Protein AF-S3BY03-F1 (afdb_monomer_lite)

Radius of gyration: 18.66 Å; chains: 1; bounding box: 53×41×61 Å

Sequence (210 aa):
MTLLVGLTLEPAASDCTRAELKSVAYSYLSSAVAGKMPANIATANFTCSEADEAIGIIKGILAHPINFDFNRTFIDTIECAAFVKLNAAGNKVPYATLARVYLPPSNTSKISSTQSVVPKSGNWAFSAADRLTADKPKKWDAIPDGKHDTREVMTAAADVSWVTVPRHRPLASRARSSQAAPLRFAGSVGQYMQYATSSPDFQDIESAYN

Organism: Ophiostoma piceae (strain UAMH 11346) (NCBI:txid1262450)

Structure (mmCIF, N/CA/C/O backbone):
data_AF-S3BY03-F1
#
_entry.id   AF-S3BY03-F1
#
loop_
_atom_site.group_PDB
_atom_site.id
_atom_site.type_symbol
_atom_site.label_atom_id
_atom_site.label_alt_id
_atom_site.label_comp_id
_atom_site.label_asym_id
_atom_site.label_entity_id
_atom_site.label_seq_id
_atom_site.pdbx_PDB_ins_code
_atom_site.Cartn_x
_atom_site.Cartn_y
_atom_site.Cartn_z
_atom_site.occupancy
_atom_site.B_iso_or_equiv
_atom_site.auth_seq_id
_atom_site.auth_comp_id
_atom_site.auth_asym_id
_atom_site.auth_atom_id
_atom_site.pdbx_PDB_model_num
ATOM 1 N N . MET A 1 1 ? -9.799 21.763 46.731 1.00 40.88 1 MET A N 1
ATOM 2 C CA . MET A 1 1 ? -10.685 20.957 45.867 1.00 40.88 1 MET A CA 1
ATOM 3 C C . MET A 1 1 ? -10.150 21.097 44.450 1.00 40.88 1 MET A C 1
ATOM 5 O O . MET A 1 1 ? -10.398 22.111 43.814 1.00 40.88 1 MET A O 1
ATOM 9 N N . THR A 1 2 ? -9.274 20.186 44.028 1.00 40.28 2 THR A N 1
ATOM 10 C CA . THR A 1 2 ? -8.576 20.277 42.734 1.00 40.28 2 THR A CA 1
ATOM 11 C C . THR A 1 2 ? -9.395 19.515 41.704 1.00 40.28 2 THR A C 1
ATOM 13 O O . THR A 1 2 ? -9.553 18.303 41.821 1.00 40.28 2 THR A O 1
ATOM 16 N N . LEU A 1 3 ? -9.969 20.235 40.743 1.00 39.75 3 LEU A N 1
ATOM 17 C CA . LEU A 1 3 ? -10.751 19.662 39.654 1.00 39.75 3 LEU A CA 1
ATOM 18 C C . LEU A 1 3 ? -9.776 19.113 38.597 1.00 39.75 3 LEU A C 1
ATOM 20 O O . LEU A 1 3 ? -9.108 19.886 37.914 1.00 39.75 3 LEU A O 1
ATOM 24 N N . LEU A 1 4 ? -9.659 17.790 38.486 1.00 43.00 4 LEU A N 1
ATOM 25 C CA . LEU A 1 4 ? -9.011 17.143 37.343 1.00 43.00 4 LEU A CA 1
ATOM 26 C C . LEU A 1 4 ? -10.008 17.143 36.182 1.00 43.00 4 LEU A C 1
ATOM 28 O O . LEU A 1 4 ? -10.962 16.369 36.176 1.00 43.00 4 LEU A O 1
ATOM 32 N N . VAL A 1 5 ? -9.802 18.034 35.215 1.00 50.09 5 VAL A N 1
ATOM 33 C CA . VAL A 1 5 ? -10.501 17.985 33.927 1.00 50.09 5 VAL A CA 1
ATOM 34 C C . VAL A 1 5 ? -9.838 16.878 33.108 1.00 50.09 5 VAL A C 1
ATOM 36 O O . VAL A 1 5 ? -8.722 17.044 32.620 1.00 50.09 5 VAL A O 1
ATOM 39 N N . GLY A 1 6 ? -10.491 15.719 33.021 1.00 49.09 6 GLY A N 1
ATOM 40 C CA . GLY A 1 6 ? -10.082 14.645 32.122 1.00 49.09 6 GLY A CA 1
ATOM 41 C C . GLY A 1 6 ? -10.368 15.059 30.684 1.00 49.09 6 GLY A C 1
ATOM 42 O O . GLY A 1 6 ? -11.527 15.182 30.303 1.00 49.09 6 GLY A O 1
ATOM 43 N N . LEU A 1 7 ? -9.320 15.304 29.899 1.00 52.91 7 LEU A N 1
ATOM 44 C CA . LEU A 1 7 ? -9.443 15.517 28.462 1.00 52.91 7 LEU A CA 1
ATOM 45 C C . LEU A 1 7 ? -9.703 14.151 27.813 1.00 52.91 7 LEU A C 1
ATOM 47 O O . LEU A 1 7 ? -8.774 13.378 27.583 1.00 52.91 7 LEU A O 1
ATOM 51 N N . THR A 1 8 ? -10.967 13.815 27.575 1.00 41.69 8 THR A N 1
ATOM 52 C CA . THR A 1 8 ? -11.322 12.672 26.733 1.00 41.69 8 THR A CA 1
ATOM 53 C C . THR A 1 8 ? -10.986 13.047 25.293 1.00 41.69 8 THR A C 1
ATOM 55 O O . THR A 1 8 ? -11.678 13.862 24.690 1.00 41.69 8 THR A O 1
ATOM 58 N N . LEU A 1 9 ? -9.895 12.504 24.742 1.00 46.03 9 LEU A N 1
ATOM 59 C CA . LEU A 1 9 ? -9.711 12.493 23.292 1.00 46.03 9 LEU A CA 1
ATOM 60 C C . LEU A 1 9 ? -10.755 11.527 22.732 1.00 46.03 9 LEU A C 1
ATOM 62 O O . LEU A 1 9 ? -10.539 10.318 22.718 1.00 46.03 9 LEU A O 1
ATOM 66 N N . GLU A 1 10 ? -11.907 12.048 22.323 1.00 38.97 10 GLU A N 1
ATOM 67 C CA . GLU A 1 10 ? -12.812 11.295 21.464 1.00 38.97 10 GLU A CA 1
ATOM 68 C C . GLU A 1 10 ? -12.084 11.082 20.131 1.00 38.97 10 GLU A C 1
ATOM 70 O O . GLU A 1 10 ? -11.696 12.067 19.491 1.00 38.97 10 GLU A O 1
ATOM 75 N N . PRO A 1 11 ? -11.821 9.828 19.716 1.00 45.12 11 PRO A N 1
ATOM 76 C CA . PRO A 1 11 ? -11.291 9.587 18.388 1.00 45.12 11 PRO A CA 1
ATOM 77 C C . PRO A 1 11 ? -12.295 10.179 17.403 1.00 45.12 11 PRO A C 1
ATOM 79 O O . PRO A 1 11 ? -13.469 9.807 17.409 1.00 45.12 11 PRO A O 1
ATOM 82 N N . ALA A 1 12 ? -11.848 11.141 16.593 1.00 48.16 12 ALA A N 1
ATOM 83 C CA . ALA A 1 12 ? -12.647 11.620 15.480 1.00 48.16 12 ALA A CA 1
ATOM 84 C C . ALA A 1 12 ? -13.045 10.382 14.675 1.00 48.16 12 ALA A C 1
ATOM 86 O O . ALA A 1 12 ? -12.169 9.640 14.226 1.00 48.16 12 ALA A O 1
ATOM 87 N N . ALA A 1 13 ? -14.348 10.116 14.570 1.00 47.84 13 ALA A N 1
ATOM 88 C CA . ALA A 1 13 ? -14.840 9.056 13.715 1.00 47.84 13 ALA A CA 1
ATOM 89 C C . ALA A 1 13 ? -14.338 9.373 12.305 1.00 47.84 13 ALA A C 1
ATOM 91 O O . ALA A 1 13 ? -14.768 10.332 11.672 1.00 47.84 13 ALA A O 1
ATOM 92 N N . SER A 1 14 ? -13.338 8.626 11.860 1.00 55.19 14 SER A N 1
ATOM 93 C CA . SER A 1 14 ? -12.872 8.669 10.490 1.00 55.19 14 SER A CA 1
ATOM 94 C C . SER A 1 14 ? -14.043 8.230 9.612 1.00 55.19 14 SER A C 1
ATOM 96 O O . SER A 1 14 ? -14.450 7.070 9.684 1.00 55.19 14 SER A O 1
ATOM 98 N N . ASP A 1 15 ? -14.569 9.120 8.771 1.00 68.62 15 ASP A N 1
ATOM 99 C CA . ASP A 1 15 ? -15.643 8.805 7.811 1.00 68.62 15 ASP A CA 1
ATOM 100 C C . ASP A 1 15 ? -15.247 7.710 6.793 1.00 68.62 15 ASP A C 1
ATOM 102 O O . ASP A 1 15 ? -16.063 7.255 5.997 1.00 68.62 15 ASP A O 1
ATOM 106 N N . CYS A 1 16 ? -13.990 7.259 6.816 1.00 81.31 16 CYS A N 1
ATOM 107 C CA . CYS A 1 16 ? -13.448 6.220 5.955 1.00 81.31 16 CYS A CA 1
ATOM 108 C C . CYS A 1 16 ? -14.000 4.840 6.319 1.00 81.31 16 CYS A C 1
ATOM 110 O O . CYS A 1 16 ? -13.543 4.163 7.244 1.00 81.31 16 CYS A O 1
ATOM 112 N N . THR A 1 17 ? -14.959 4.377 5.528 1.00 87.88 17 THR A N 1
ATOM 113 C CA . THR A 1 17 ? -15.489 3.024 5.625 1.00 87.88 17 THR A CA 1
ATOM 114 C C . THR A 1 17 ? -14.478 2.003 5.100 1.00 87.88 17 THR A C 1
ATOM 116 O O . THR A 1 17 ? -13.669 2.258 4.202 1.00 87.88 17 THR A O 1
ATOM 119 N N . ARG A 1 18 ? -14.573 0.763 5.596 1.00 86.50 18 ARG A N 1
ATOM 120 C CA . ARG A 1 18 ? -13.757 -0.351 5.083 1.00 86.50 18 ARG A CA 1
ATOM 121 C C . ARG A 1 18 ? -13.934 -0.555 3.577 1.00 86.50 18 ARG A C 1
ATOM 123 O O . ARG A 1 18 ? -12.981 -0.927 2.903 1.00 86.50 18 ARG A O 1
ATOM 130 N N . ALA A 1 19 ? -15.141 -0.348 3.053 1.00 87.31 19 ALA A N 1
ATOM 131 C CA . ALA A 1 19 ? -15.434 -0.524 1.633 1.00 87.31 19 ALA A CA 1
ATOM 132 C C . ALA A 1 19 ? -14.671 0.489 0.761 1.00 87.31 19 ALA A C 1
ATOM 134 O O . ALA A 1 19 ? -14.122 0.119 -0.277 1.00 87.31 19 ALA A O 1
ATOM 135 N N . GLU A 1 20 ? -14.569 1.739 1.207 1.00 89.31 20 GLU A N 1
ATOM 136 C CA . GLU A 1 20 ? -13.814 2.780 0.503 1.00 89.31 20 GLU A CA 1
ATOM 137 C C . GLU A 1 20 ? -12.313 2.494 0.528 1.00 89.31 20 GLU A C 1
ATOM 139 O O . GLU A 1 20 ? -11.654 2.541 -0.512 1.00 89.31 20 GLU A O 1
ATOM 144 N N . LEU A 1 21 ? -11.784 2.087 1.685 1.00 89.69 21 LEU A N 1
ATOM 145 C CA . LEU A 1 21 ? -10.373 1.726 1.825 1.00 89.69 21 LEU A CA 1
ATOM 146 C C . LEU A 1 21 ? -10.000 0.512 0.955 1.00 89.69 21 LEU A C 1
ATOM 148 O O . LEU A 1 21 ? -8.945 0.498 0.318 1.00 89.69 21 LEU A O 1
ATOM 152 N N . LYS A 1 22 ? -10.899 -0.475 0.836 1.00 89.00 22 LYS A N 1
ATOM 153 C CA . LYS A 1 22 ? -10.756 -1.590 -0.118 1.00 89.00 22 LYS A CA 1
ATOM 154 C C . LYS A 1 22 ? -10.715 -1.103 -1.563 1.00 89.00 22 LYS A C 1
ATOM 156 O O . LYS A 1 22 ? -9.861 -1.536 -2.335 1.00 89.00 22 LYS A O 1
ATOM 161 N N . SER A 1 23 ? -11.627 -0.204 -1.925 1.00 89.19 23 SER A N 1
ATOM 162 C CA . SER A 1 23 ? -11.733 0.335 -3.281 1.00 89.19 23 SER A CA 1
ATOM 163 C C . SER A 1 23 ? -10.458 1.071 -3.704 1.00 89.19 23 SER A C 1
ATOM 165 O O . SER A 1 23 ? -9.926 0.825 -4.791 1.00 89.19 23 SER A O 1
ATOM 167 N N . VAL A 1 24 ? -9.884 1.912 -2.834 1.00 90.88 24 VAL A N 1
ATOM 168 C CA . VAL A 1 24 ? -8.629 2.604 -3.173 1.00 90.88 24 VAL A CA 1
ATOM 169 C C . VAL A 1 24 ? -7.429 1.662 -3.231 1.00 90.88 24 VAL A C 1
ATOM 171 O O . VAL A 1 24 ? -6.550 1.868 -4.068 1.00 90.88 24 VAL A O 1
ATOM 174 N N . ALA A 1 25 ? -7.391 0.619 -2.395 1.00 91.56 25 ALA A N 1
ATOM 175 C CA . ALA A 1 25 ? -6.323 -0.373 -2.422 1.00 91.56 25 ALA A CA 1
ATOM 176 C C . ALA A 1 25 ? -6.350 -1.147 -3.743 1.00 91.56 25 ALA A C 1
ATOM 178 O O . ALA A 1 25 ? -5.317 -1.319 -4.390 1.00 91.56 25 ALA A O 1
ATOM 179 N N . TYR A 1 26 ? -7.549 -1.523 -4.198 1.00 91.38 26 TYR A N 1
ATOM 180 C CA . TYR A 1 26 ? -7.749 -2.130 -5.509 1.00 91.38 26 TYR A CA 1
ATOM 181 C C . TYR A 1 26 ? -7.327 -1.193 -6.647 1.00 91.38 26 TYR A C 1
ATOM 183 O O . TYR A 1 26 ? -6.673 -1.630 -7.596 1.00 91.38 26 TYR A O 1
ATOM 191 N N . SER A 1 27 ? -7.640 0.103 -6.548 1.00 92.19 27 SER A N 1
ATOM 192 C CA . SER A 1 27 ? -7.181 1.099 -7.522 1.00 92.19 27 SER A CA 1
ATOM 193 C C . SER A 1 27 ? -5.650 1.186 -7.566 1.00 92.19 27 SER A C 1
ATOM 195 O O . SER A 1 27 ? -5.067 1.156 -8.651 1.00 92.19 27 SER A O 1
ATOM 197 N N . TYR A 1 28 ? -4.980 1.208 -6.409 1.00 92.75 28 TYR A N 1
ATOM 198 C CA . TYR A 1 28 ? -3.516 1.191 -6.314 1.00 92.75 28 TYR A CA 1
ATOM 199 C C . TYR A 1 28 ? -2.910 -0.072 -6.946 1.00 92.75 28 TYR A C 1
ATOM 201 O O . TYR A 1 28 ? -2.007 0.028 -7.775 1.00 92.75 28 TYR A O 1
ATOM 209 N N . LEU A 1 29 ? -3.441 -1.254 -6.623 1.00 93.75 29 LEU A N 1
ATOM 210 C CA . LEU A 1 29 ? -2.981 -2.530 -7.182 1.00 93.75 29 LEU A CA 1
ATOM 211 C C . LEU A 1 29 ? -3.175 -2.596 -8.701 1.00 93.75 29 LEU A C 1
ATOM 213 O O . LEU A 1 29 ? -2.240 -2.919 -9.427 1.00 93.75 29 LEU A O 1
ATOM 217 N N . SER A 1 30 ? -4.350 -2.205 -9.196 1.00 93.25 30 SER A N 1
ATOM 218 C CA . SER A 1 30 ? -4.645 -2.163 -10.638 1.00 93.25 30 SER A CA 1
ATOM 219 C C . SER A 1 30 ? -3.712 -1.201 -11.386 1.00 93.25 30 SER A C 1
ATOM 221 O O . SER A 1 30 ? -3.348 -1.422 -12.541 1.00 93.25 30 SER A O 1
ATOM 223 N N . SER A 1 31 ? -3.305 -0.125 -10.714 1.00 93.50 31 SER A N 1
ATOM 224 C CA . SER A 1 31 ? -2.376 0.880 -11.233 1.00 93.50 31 SER A CA 1
ATOM 225 C C . SER A 1 31 ? -0.948 0.343 -11.314 1.00 93.50 31 SER A C 1
ATOM 227 O O . SER A 1 31 ? -0.297 0.501 -12.345 1.00 93.50 31 SER A O 1
ATOM 229 N N . ALA A 1 32 ? -0.507 -0.385 -10.286 1.00 93.56 32 ALA A N 1
ATOM 230 C CA . ALA A 1 32 ? 0.760 -1.111 -10.282 1.00 93.56 32 ALA A CA 1
ATOM 231 C C . ALA A 1 32 ? 0.826 -2.179 -11.391 1.00 93.56 32 ALA A C 1
ATOM 233 O O . ALA A 1 32 ? 1.820 -2.240 -12.111 1.00 93.56 32 ALA A O 1
ATOM 234 N N . VAL A 1 33 ? -0.241 -2.959 -11.609 1.00 94.56 33 VAL A N 1
ATOM 235 C CA . VAL A 1 33 ? -0.301 -3.926 -12.727 1.00 94.56 33 VAL A CA 1
ATOM 236 C C . VAL A 1 33 ? -0.130 -3.224 -14.072 1.00 94.56 33 VAL A C 1
ATOM 238 O O . VAL A 1 33 ? 0.635 -3.667 -14.926 1.00 94.56 33 VAL A O 1
ATOM 241 N N . ALA A 1 34 ? -0.816 -2.099 -14.258 1.00 94.88 34 ALA A N 1
ATOM 242 C CA . ALA A 1 34 ? -0.796 -1.362 -15.513 1.00 94.88 34 ALA A CA 1
ATOM 243 C C . ALA A 1 34 ? 0.449 -0.476 -15.712 1.00 94.88 34 ALA A C 1
ATOM 245 O O . ALA A 1 34 ? 0.633 0.042 -16.812 1.00 94.88 34 ALA A O 1
ATOM 246 N N . GLY A 1 35 ? 1.278 -0.267 -14.684 1.00 93.94 35 GLY A N 1
ATOM 247 C CA . GLY A 1 35 ? 2.411 0.660 -14.747 1.00 93.94 35 GLY A CA 1
ATOM 248 C C . GLY A 1 35 ? 1.982 2.112 -14.968 1.00 93.94 35 GLY A C 1
ATOM 249 O O . GLY A 1 35 ? 2.581 2.826 -15.772 1.00 93.94 35 GLY A O 1
ATOM 250 N N . LYS A 1 36 ? 0.903 2.535 -14.301 1.00 92.69 36 LYS A N 1
ATOM 251 C CA . LYS A 1 36 ? 0.371 3.903 -14.365 1.00 92.69 36 LYS A CA 1
ATOM 252 C C . LYS A 1 36 ? -0.084 4.375 -12.990 1.00 92.69 36 LYS A C 1
ATOM 254 O O . LYS A 1 36 ? -0.232 3.578 -12.075 1.00 92.69 36 LYS A O 1
ATOM 259 N N . MET A 1 37 ? -0.369 5.668 -12.853 1.00 90.75 37 MET A N 1
ATOM 260 C CA . MET A 1 37 ? -0.964 6.204 -11.626 1.00 90.75 37 MET A CA 1
ATOM 261 C C . MET A 1 37 ? -2.450 5.842 -11.481 1.00 90.75 37 MET A C 1
ATOM 263 O O . MET A 1 37 ? -3.146 5.720 -12.496 1.00 90.75 37 MET A O 1
ATOM 267 N N . PRO A 1 38 ? -2.967 5.757 -10.238 1.00 90.81 38 PRO A N 1
ATOM 268 C CA . PRO A 1 38 ? -4.395 5.608 -9.989 1.00 90.81 38 PRO A CA 1
ATOM 269 C C . PRO A 1 38 ? -5.214 6.728 -10.616 1.00 90.81 38 PRO A C 1
ATOM 271 O O . PRO A 1 38 ? -4.913 7.911 -10.464 1.00 90.81 38 PRO A O 1
ATOM 274 N N . ALA A 1 39 ? -6.305 6.356 -11.285 1.00 87.69 39 ALA A N 1
ATOM 275 C CA . ALA A 1 39 ? -7.203 7.317 -11.925 1.00 87.69 39 ALA A CA 1
ATOM 276 C C . ALA A 1 39 ? -7.938 8.214 -10.909 1.00 87.69 39 ALA A C 1
ATOM 278 O O . ALA A 1 39 ? -8.441 9.281 -11.256 1.00 87.69 39 ALA A O 1
ATOM 279 N N . ASN A 1 40 ? -8.011 7.788 -9.647 1.00 90.25 40 ASN A N 1
ATOM 280 C CA . ASN A 1 40 ? -8.714 8.474 -8.570 1.00 90.25 40 ASN A CA 1
ATOM 281 C C . ASN A 1 40 ? -7.782 9.213 -7.592 1.00 90.25 40 ASN A C 1
ATOM 283 O O . ASN A 1 40 ? -8.168 9.424 -6.445 1.00 90.25 40 ASN A O 1
ATOM 287 N N . ILE A 1 41 ? -6.591 9.651 -8.011 1.00 91.12 41 ILE A N 1
ATOM 288 C CA . ILE A 1 41 ? -5.797 10.584 -7.193 1.00 91.12 41 ILE A CA 1
ATOM 289 C C . ILE A 1 41 ? -6.534 11.918 -6.992 1.00 91.12 41 ILE A C 1
ATOM 291 O O . ILE A 1 41 ? -7.294 12.374 -7.853 1.00 91.12 41 ILE A O 1
ATOM 295 N N . ALA A 1 42 ? -6.327 12.544 -5.836 1.00 87.25 42 ALA A N 1
ATOM 296 C CA . ALA A 1 42 ? -6.760 13.909 -5.586 1.00 87.25 42 ALA A CA 1
ATOM 297 C C . ALA A 1 42 ? -6.012 14.858 -6.537 1.00 87.25 42 ALA A C 1
ATOM 299 O O . ALA A 1 42 ? -4.799 14.769 -6.701 1.00 87.25 42 ALA A O 1
ATOM 300 N N . THR A 1 43 ? -6.729 15.768 -7.194 1.00 76.50 43 THR A N 1
ATOM 301 C CA . THR A 1 43 ? -6.122 16.698 -8.163 1.00 76.50 43 THR A CA 1
ATOM 302 C C . THR A 1 43 ? -5.371 17.843 -7.488 1.00 76.50 43 THR A C 1
ATOM 304 O O . THR A 1 43 ? -4.463 18.414 -8.086 1.00 76.50 43 THR A O 1
ATOM 307 N N . ALA A 1 44 ? -5.719 18.162 -6.240 1.00 80.12 44 ALA A N 1
ATOM 308 C CA . ALA A 1 44 ? -5.025 19.137 -5.412 1.00 80.12 44 ALA A CA 1
ATOM 309 C C . ALA A 1 44 ? -4.228 18.426 -4.312 1.00 80.12 44 ALA A C 1
ATOM 311 O O . ALA A 1 44 ? -4.747 17.526 -3.653 1.00 80.12 44 ALA A O 1
ATOM 312 N N . ASN A 1 45 ? -2.987 18.872 -4.092 1.00 84.25 45 ASN A N 1
ATOM 313 C CA . ASN A 1 45 ? -2.128 18.468 -2.971 1.00 84.25 45 ASN A CA 1
ATOM 314 C C . ASN A 1 45 ? -1.815 16.962 -2.870 1.00 84.25 45 ASN A C 1
ATOM 316 O O . ASN A 1 45 ? -1.424 16.496 -1.800 1.00 84.25 45 ASN A O 1
ATOM 320 N N . PHE A 1 46 ? -1.952 16.198 -3.960 1.00 91.12 46 PHE A N 1
ATOM 321 C CA . PHE A 1 46 ? -1.518 14.804 -3.968 1.00 91.12 46 PHE A CA 1
ATOM 322 C C . PHE A 1 46 ? -0.004 14.702 -3.789 1.00 91.12 46 PHE A C 1
ATOM 324 O O . PHE A 1 46 ? 0.761 15.388 -4.470 1.00 91.12 46 PHE A O 1
ATOM 331 N N . THR A 1 47 ? 0.427 13.809 -2.900 1.00 91.94 47 THR A N 1
ATOM 332 C CA . THR A 1 47 ? 1.847 13.535 -2.662 1.00 91.94 47 THR A CA 1
ATOM 333 C C . THR A 1 47 ? 2.172 12.058 -2.847 1.00 91.94 47 THR A C 1
ATOM 335 O O . THR A 1 47 ? 1.372 11.167 -2.554 1.00 91.94 47 THR A O 1
ATOM 338 N N . CYS A 1 48 ? 3.372 11.795 -3.353 1.00 92.06 48 CYS A N 1
ATOM 339 C CA . CYS A 1 48 ? 3.914 10.455 -3.497 1.00 92.06 48 CYS A CA 1
ATOM 340 C C . CYS A 1 48 ? 5.326 10.435 -2.917 1.00 92.06 48 CYS A C 1
ATOM 342 O O . CYS A 1 48 ? 6.122 11.335 -3.200 1.00 92.06 48 CYS A O 1
ATOM 344 N N . SER A 1 49 ? 5.634 9.428 -2.105 1.00 92.06 49 SER A N 1
ATOM 345 C CA . SER A 1 49 ? 6.991 9.201 -1.625 1.00 92.06 49 SER A CA 1
ATOM 346 C C . SER A 1 49 ? 7.410 7.742 -1.727 1.00 92.06 49 SER A C 1
ATOM 348 O O . SER A 1 49 ? 6.613 6.813 -1.567 1.00 92.06 49 SER A O 1
ATOM 350 N N . GLU A 1 50 ? 8.699 7.553 -1.976 1.00 89.19 50 GLU A N 1
ATOM 351 C CA . GLU A 1 50 ? 9.369 6.265 -1.932 1.00 89.19 50 GLU A CA 1
ATOM 352 C C . GLU A 1 50 ? 10.545 6.350 -0.984 1.00 89.19 50 GLU A C 1
ATOM 354 O O . GLU A 1 50 ? 11.384 7.232 -1.128 1.00 89.19 50 GLU A O 1
ATOM 359 N N . ALA A 1 51 ? 10.616 5.423 -0.030 1.00 84.81 51 ALA A N 1
ATOM 360 C CA . ALA A 1 51 ? 11.720 5.356 0.916 1.00 84.81 51 ALA A CA 1
ATOM 361 C C . ALA A 1 51 ? 11.947 6.714 1.629 1.00 84.81 51 ALA A C 1
ATOM 363 O O . ALA A 1 51 ? 13.071 7.189 1.736 1.00 84.81 51 ALA A O 1
ATOM 364 N N . ASP A 1 52 ? 10.855 7.334 2.097 1.00 83.50 52 ASP A N 1
ATOM 365 C CA . ASP A 1 52 ? 10.817 8.663 2.736 1.00 83.50 52 ASP A CA 1
ATOM 366 C C . ASP A 1 52 ? 11.231 9.853 1.844 1.00 83.50 52 ASP A C 1
ATOM 368 O O . ASP A 1 52 ? 11.240 10.996 2.304 1.00 83.50 52 ASP A O 1
ATOM 372 N N . GLU A 1 53 ? 11.491 9.631 0.556 1.00 86.06 53 GLU A N 1
ATOM 373 C CA . GLU A 1 53 ? 11.815 10.687 -0.401 1.00 86.06 53 GLU A CA 1
ATOM 374 C C . GLU A 1 53 ? 10.611 11.016 -1.283 1.00 86.06 53 GLU A C 1
ATOM 376 O O . GLU A 1 53 ? 9.960 10.131 -1.840 1.00 86.06 53 GLU A O 1
ATOM 381 N N . ALA A 1 54 ? 10.304 12.306 -1.430 1.00 92.50 54 ALA A N 1
ATOM 382 C CA . ALA A 1 54 ? 9.253 12.749 -2.336 1.00 92.50 54 ALA A CA 1
ATOM 383 C C . ALA A 1 54 ? 9.628 12.416 -3.786 1.00 92.50 54 ALA A C 1
ATOM 385 O O . ALA A 1 54 ? 10.706 12.778 -4.264 1.00 92.50 54 ALA A O 1
ATOM 386 N N . ILE A 1 55 ? 8.713 11.769 -4.505 1.00 90.69 55 ILE A N 1
ATOM 387 C CA . ILE A 1 55 ? 8.891 11.419 -5.912 1.00 90.69 55 ILE A CA 1
ATOM 388 C C . ILE A 1 55 ? 7.797 12.044 -6.777 1.00 90.69 55 ILE A C 1
ATOM 390 O O . ILE A 1 55 ? 6.694 12.349 -6.326 1.00 90.69 55 ILE A O 1
ATOM 394 N N . GLY A 1 56 ? 8.114 12.257 -8.054 1.00 85.81 56 GLY A N 1
ATOM 395 C CA . GLY A 1 56 ? 7.132 12.735 -9.024 1.00 85.81 56 GLY A CA 1
ATOM 396 C C . GLY A 1 56 ? 6.113 11.649 -9.374 1.00 85.81 56 GLY A C 1
ATOM 397 O O . GLY A 1 56 ? 6.460 10.475 -9.425 1.00 85.81 56 GLY A O 1
ATOM 398 N N . ILE A 1 57 ? 4.887 12.054 -9.713 1.00 80.06 57 ILE A N 1
ATOM 399 C CA . ILE A 1 57 ? 3.768 11.145 -10.031 1.00 80.06 57 ILE A CA 1
ATOM 400 C C . ILE A 1 57 ? 4.022 10.219 -11.235 1.00 80.06 57 ILE A C 1
ATOM 402 O O . ILE A 1 57 ? 3.344 9.219 -11.394 1.00 80.06 57 ILE A O 1
ATOM 406 N N . ILE A 1 58 ? 4.978 10.550 -12.105 1.00 83.94 58 ILE A N 1
ATOM 407 C CA . ILE A 1 58 ? 5.367 9.731 -13.269 1.00 83.94 58 ILE A CA 1
ATOM 408 C C . ILE A 1 58 ? 6.635 8.900 -13.015 1.00 83.94 58 ILE A C 1
ATOM 410 O O . ILE A 1 58 ? 7.230 8.370 -13.949 1.00 83.94 58 ILE A O 1
ATOM 414 N N . LYS A 1 59 ? 7.112 8.863 -11.769 1.00 88.50 59 LYS A N 1
ATOM 415 C CA . LYS A 1 59 ? 8.318 8.145 -11.346 1.00 88.50 59 LYS A CA 1
ATOM 416 C C . LYS A 1 59 ? 7.940 7.067 -10.329 1.00 88.50 59 LYS A C 1
ATOM 418 O O . LYS A 1 59 ? 6.808 7.014 -9.861 1.00 88.50 59 LYS A O 1
ATOM 423 N N . GLY A 1 60 ? 8.916 6.240 -9.971 1.00 88.06 60 GLY A N 1
ATOM 424 C CA . GLY A 1 60 ? 8.755 5.230 -8.931 1.00 88.06 60 GLY A CA 1
ATOM 425 C C . GLY A 1 60 ? 8.178 3.913 -9.439 1.00 88.06 60 GLY A C 1
ATOM 426 O O . GLY A 1 60 ? 8.125 3.649 -10.639 1.00 88.06 60 GLY A O 1
ATOM 427 N N . ILE A 1 61 ? 7.765 3.067 -8.504 1.00 89.94 61 ILE A N 1
ATOM 428 C CA . ILE A 1 61 ? 7.336 1.692 -8.733 1.00 89.94 61 ILE A CA 1
ATOM 429 C C . ILE A 1 61 ? 6.066 1.616 -9.581 1.00 89.94 61 ILE A C 1
ATOM 431 O O . ILE A 1 61 ? 5.965 0.742 -10.433 1.00 89.94 61 ILE A O 1
ATOM 435 N N . LEU A 1 62 ? 5.137 2.565 -9.423 1.00 92.31 62 LEU A N 1
ATOM 436 C CA . LEU A 1 62 ? 3.898 2.598 -10.207 1.00 92.31 62 LEU A CA 1
ATOM 437 C C . LEU A 1 62 ? 4.114 3.003 -11.669 1.00 92.31 62 LEU A C 1
ATOM 439 O O . LEU A 1 62 ? 3.210 2.816 -12.471 1.00 92.31 62 LEU A O 1
ATOM 443 N N . ALA A 1 63 ? 5.282 3.535 -12.042 1.00 92.12 63 ALA A N 1
ATOM 444 C CA . ALA A 1 63 ? 5.604 3.866 -13.435 1.00 92.12 63 ALA A CA 1
ATOM 445 C C . ALA A 1 63 ? 6.032 2.638 -14.264 1.00 92.12 63 ALA A C 1
ATOM 447 O O . ALA A 1 63 ? 6.323 2.755 -15.456 1.00 92.12 63 ALA A O 1
ATOM 448 N N . HIS A 1 64 ? 6.101 1.462 -13.638 1.00 90.94 64 HIS A N 1
ATOM 449 C CA . HIS A 1 64 ? 6.514 0.215 -14.264 1.00 90.94 64 HIS A CA 1
ATOM 450 C C . HIS A 1 64 ? 5.429 -0.847 -14.063 1.00 90.94 64 HIS A C 1
ATOM 452 O O . HIS A 1 64 ? 5.002 -1.042 -12.929 1.00 90.94 64 HIS A O 1
ATOM 458 N N . PRO A 1 65 ? 4.978 -1.545 -15.122 1.00 94.12 65 PRO A N 1
ATOM 459 C CA . PRO A 1 65 ? 4.033 -2.647 -14.972 1.00 94.12 65 PRO A CA 1
ATOM 460 C C . PRO A 1 65 ? 4.594 -3.748 -14.069 1.00 94.12 65 PRO A C 1
ATOM 462 O O . PRO A 1 65 ? 5.735 -4.186 -14.254 1.00 94.12 65 PRO A O 1
ATOM 465 N N . ILE A 1 66 ? 3.788 -4.210 -13.113 1.00 93.38 66 ILE A N 1
ATOM 466 C CA . ILE A 1 66 ? 4.168 -5.243 -12.146 1.00 93.38 66 ILE A CA 1
ATOM 467 C C . ILE A 1 66 ? 3.251 -6.454 -12.308 1.00 93.38 66 ILE A C 1
ATOM 469 O O . ILE A 1 66 ? 2.052 -6.360 -12.071 1.00 93.38 66 ILE A O 1
ATOM 473 N N . ASN A 1 67 ? 3.817 -7.613 -12.645 1.00 94.50 67 ASN A N 1
ATOM 474 C CA . ASN A 1 67 ? 3.125 -8.887 -12.463 1.00 94.50 67 ASN A CA 1
ATOM 475 C C . ASN A 1 67 ? 3.325 -9.367 -11.015 1.00 94.50 67 ASN A C 1
ATOM 477 O O . ASN A 1 67 ? 4.462 -9.403 -10.546 1.00 94.50 67 ASN A O 1
ATOM 481 N N . PHE A 1 68 ? 2.248 -9.656 -10.285 1.00 92.25 68 PHE A N 1
ATOM 482 C CA . PHE A 1 68 ? 2.327 -10.036 -8.871 1.00 92.25 68 PHE A CA 1
ATOM 483 C C . PHE A 1 68 ? 2.480 -11.550 -8.716 1.00 92.25 68 PHE A C 1
ATOM 485 O O . PHE A 1 68 ? 1.740 -12.312 -9.322 1.00 92.25 68 PHE A O 1
ATOM 492 N N . ASP A 1 69 ? 3.384 -11.980 -7.837 1.00 91.62 69 ASP A N 1
ATOM 493 C CA . ASP A 1 69 ? 3.440 -13.366 -7.348 1.00 91.62 69 ASP A CA 1
ATOM 494 C C . ASP A 1 69 ? 2.667 -13.545 -6.035 1.00 91.62 69 ASP A C 1
ATOM 496 O O . ASP A 1 69 ? 2.328 -14.661 -5.640 1.00 91.62 69 ASP A O 1
ATOM 500 N N . PHE A 1 70 ? 2.492 -12.446 -5.301 1.00 89.56 70 PHE A N 1
ATOM 501 C CA . PHE A 1 70 ? 1.762 -12.377 -4.045 1.00 89.56 70 PHE A CA 1
ATOM 502 C C . PHE A 1 70 ? 1.389 -10.925 -3.772 1.00 89.56 70 PHE A C 1
ATOM 504 O O . PHE A 1 70 ? 2.216 -10.020 -3.913 1.00 89.56 70 PHE A O 1
ATOM 511 N N . ASN A 1 71 ? 0.170 -10.695 -3.307 1.00 91.69 71 ASN A N 1
ATOM 512 C CA . ASN A 1 71 ? -0.235 -9.399 -2.796 1.00 91.69 71 ASN A CA 1
ATOM 513 C C . ASN A 1 71 ? -1.144 -9.567 -1.579 1.00 91.69 71 ASN A C 1
ATOM 515 O O . ASN A 1 71 ? -1.704 -10.633 -1.332 1.00 91.69 71 ASN A O 1
ATOM 519 N N . ARG A 1 72 ? -1.259 -8.503 -0.794 1.00 87.88 72 ARG A N 1
ATOM 520 C CA . ARG A 1 72 ? -2.094 -8.474 0.396 1.00 87.88 72 ARG A CA 1
ATOM 521 C C . ARG A 1 72 ? -2.454 -7.055 0.755 1.00 87.88 72 ARG A C 1
ATOM 523 O O . ARG A 1 72 ? -1.606 -6.170 0.664 1.00 87.88 72 ARG A O 1
ATOM 530 N N . THR A 1 73 ? -3.688 -6.847 1.182 1.00 88.88 73 THR A N 1
ATOM 531 C CA . THR A 1 73 ? -4.158 -5.543 1.631 1.00 88.88 73 THR A CA 1
ATOM 532 C C . THR A 1 73 ? -4.607 -5.616 3.070 1.00 88.88 73 THR A C 1
ATOM 534 O O . THR A 1 73 ? -5.248 -6.574 3.488 1.00 88.88 73 THR A O 1
ATOM 537 N N . PHE A 1 74 ? -4.305 -4.557 3.800 1.00 86.12 74 PHE A N 1
ATOM 538 C CA . PHE A 1 74 ? -4.811 -4.335 5.127 1.00 86.12 74 PHE A CA 1
ATOM 539 C C . PHE A 1 74 ? -5.421 -2.946 5.239 1.00 86.12 74 PHE A C 1
ATOM 541 O O . PHE A 1 74 ? -4.985 -2.008 4.573 1.00 86.12 74 PHE A O 1
ATOM 548 N N . ILE A 1 75 ? -6.441 -2.824 6.071 1.00 86.94 75 ILE A N 1
ATOM 549 C CA . ILE A 1 75 ? -7.298 -1.644 6.140 1.00 86.94 75 ILE A CA 1
ATOM 550 C C . ILE A 1 75 ? -7.155 -1.004 7.513 1.00 86.94 75 ILE A C 1
ATOM 552 O O . ILE A 1 75 ? -7.312 -1.701 8.496 1.00 86.94 75 ILE A O 1
ATOM 556 N N . ASP A 1 76 ? -6.898 0.294 7.589 1.00 86.00 76 ASP A N 1
ATOM 557 C CA . ASP A 1 76 ? -6.885 1.063 8.831 1.00 86.00 76 ASP A CA 1
ATOM 558 C C . ASP A 1 76 ? -7.917 2.183 8.720 1.00 86.00 76 ASP A C 1
ATOM 560 O O . ASP A 1 76 ? -7.706 3.181 8.026 1.00 86.00 76 ASP A O 1
ATOM 564 N N . THR A 1 77 ? -9.065 1.989 9.370 1.00 84.94 77 THR A N 1
ATOM 565 C CA . THR A 1 77 ? -10.144 2.978 9.348 1.00 84.94 77 THR A CA 1
ATOM 566 C C . THR A 1 77 ? -9.745 4.245 10.087 1.00 84.94 77 THR A C 1
ATOM 568 O O . THR A 1 77 ? -9.947 5.322 9.544 1.00 84.94 77 THR A O 1
ATOM 571 N N . ILE A 1 78 ? -9.083 4.128 11.240 1.00 83.62 78 ILE A N 1
ATOM 572 C CA . ILE A 1 78 ? -8.743 5.268 12.100 1.00 83.62 78 ILE A CA 1
ATOM 573 C C . ILE A 1 78 ? -7.747 6.214 11.407 1.00 83.62 78 ILE A C 1
ATOM 575 O O . ILE A 1 78 ? -7.916 7.427 11.476 1.00 83.62 78 ILE A O 1
ATOM 579 N N . GLU A 1 79 ? -6.740 5.685 10.703 1.00 83.88 79 GLU A N 1
ATOM 580 C CA . GLU A 1 79 ? -5.797 6.507 9.916 1.00 83.88 79 GLU A CA 1
ATOM 581 C C . GLU A 1 79 ? -6.289 6.806 8.489 1.00 83.88 79 GLU A C 1
ATOM 583 O O . GLU A 1 79 ? -5.566 7.429 7.706 1.00 83.88 79 GLU A O 1
ATOM 588 N N . CYS A 1 80 ? -7.493 6.356 8.108 1.00 89.38 80 CYS A N 1
ATOM 589 C CA . CYS A 1 80 ? -8.010 6.478 6.742 1.00 89.38 80 CYS A CA 1
ATOM 590 C C . CYS A 1 80 ? -7.016 5.961 5.683 1.00 89.38 80 CYS A C 1
ATOM 592 O O . CYS A 1 80 ? -6.794 6.594 4.642 1.00 89.38 80 CYS A O 1
ATOM 594 N N . ALA A 1 81 ? -6.396 4.809 5.948 1.00 90.00 81 ALA A N 1
ATOM 595 C CA . ALA A 1 81 ? -5.303 4.287 5.141 1.00 90.00 81 ALA A CA 1
ATOM 596 C C . ALA A 1 81 ? -5.482 2.809 4.783 1.00 90.00 81 ALA A C 1
ATOM 598 O O . ALA A 1 81 ? -5.944 1.995 5.577 1.00 90.00 81 ALA A O 1
ATOM 599 N N . ALA A 1 82 ? -5.061 2.443 3.576 1.00 90.81 82 ALA A N 1
ATOM 600 C CA . ALA A 1 82 ? -4.896 1.056 3.170 1.00 90.81 82 ALA A CA 1
ATOM 601 C C . ALA A 1 82 ? -3.409 0.730 3.013 1.00 90.81 82 ALA A C 1
ATOM 603 O O . ALA A 1 82 ? -2.669 1.441 2.331 1.00 90.81 82 ALA A O 1
ATOM 604 N N . PHE A 1 83 ? -2.970 -0.362 3.627 1.00 90.69 83 PHE A N 1
ATOM 605 C CA . PHE A 1 83 ? -1.617 -0.884 3.518 1.00 90.69 83 PHE A CA 1
ATOM 606 C C . PHE A 1 83 ? -1.592 -2.025 2.513 1.00 90.69 83 PHE A C 1
ATOM 608 O O . PHE A 1 83 ? -2.275 -3.029 2.682 1.00 90.69 83 PHE A O 1
ATOM 615 N N . VAL A 1 84 ? -0.774 -1.895 1.480 1.00 91.31 84 VAL A N 1
ATOM 616 C CA . VAL A 1 84 ? -0.620 -2.892 0.428 1.00 91.31 84 VAL A CA 1
ATOM 617 C C . VAL A 1 84 ? 0.769 -3.491 0.523 1.00 91.31 84 VAL A C 1
ATOM 619 O O . VAL A 1 84 ? 1.776 -2.792 0.466 1.00 91.31 84 VAL A O 1
ATOM 622 N N . LYS A 1 85 ? 0.832 -4.808 0.636 1.00 89.31 85 LYS A N 1
ATOM 623 C CA . LYS A 1 85 ? 2.051 -5.582 0.468 1.00 89.31 85 LYS A CA 1
ATOM 624 C C . LYS A 1 85 ? 2.004 -6.265 -0.881 1.00 89.31 85 LYS A C 1
ATOM 626 O O . LYS A 1 85 ? 1.020 -6.922 -1.194 1.00 89.31 85 LYS A O 1
ATOM 631 N N . LEU A 1 86 ? 3.080 -6.154 -1.643 1.00 90.31 86 LEU A N 1
ATOM 632 C CA . LEU A 1 86 ? 3.218 -6.821 -2.930 1.00 90.31 86 LEU A CA 1
ATOM 633 C C . LEU A 1 86 ? 4.583 -7.488 -3.046 1.00 90.31 86 LEU A C 1
ATOM 635 O O . LEU A 1 86 ? 5.581 -7.002 -2.510 1.00 90.31 86 LEU A O 1
ATOM 639 N N . ASN A 1 87 ? 4.619 -8.607 -3.752 1.00 91.25 87 ASN A N 1
ATOM 640 C CA . ASN A 1 87 ? 5.825 -9.306 -4.146 1.00 91.25 87 ASN A CA 1
ATOM 641 C C . ASN A 1 87 ? 5.701 -9.714 -5.616 1.00 91.25 87 ASN A C 1
ATOM 643 O O . ASN A 1 87 ? 4.643 -10.153 -6.064 1.00 91.25 87 ASN A O 1
ATOM 647 N N . ALA A 1 88 ? 6.787 -9.524 -6.347 1.00 92.69 88 ALA A N 1
ATOM 648 C CA . ALA A 1 88 ? 6.918 -9.779 -7.767 1.00 92.69 88 ALA A CA 1
ATOM 649 C C . ALA A 1 88 ? 8.347 -10.263 -8.051 1.00 92.69 88 ALA A C 1
ATOM 651 O O . ALA A 1 88 ? 9.133 -9.587 -8.718 1.00 92.69 88 ALA A O 1
ATOM 652 N N . ALA A 1 89 ? 8.720 -11.392 -7.455 1.00 91.75 89 ALA A N 1
ATOM 653 C CA . ALA A 1 89 ? 10.007 -12.048 -7.631 1.00 91.75 89 ALA A CA 1
ATOM 654 C C . ALA A 1 89 ? 10.230 -12.561 -9.066 1.00 91.75 89 ALA A C 1
ATOM 656 O O . ALA A 1 89 ? 11.377 -12.619 -9.502 1.00 91.75 89 ALA A O 1
ATOM 657 N N . GLY A 1 90 ? 9.166 -12.909 -9.799 1.00 90.50 90 GLY A N 1
ATOM 658 C CA . GLY A 1 90 ? 9.226 -13.391 -11.183 1.00 90.50 90 GLY A CA 1
ATOM 659 C C . GLY A 1 90 ? 9.441 -12.302 -12.243 1.00 90.50 90 GLY A C 1
ATOM 660 O O . GLY A 1 90 ? 9.681 -12.615 -13.410 1.00 90.50 90 GLY A O 1
ATOM 661 N N . ASN A 1 91 ? 9.371 -11.022 -11.870 1.00 91.06 91 ASN A N 1
ATOM 662 C CA . ASN A 1 91 ? 9.550 -9.919 -12.814 1.00 91.06 91 ASN A CA 1
ATOM 663 C C . ASN A 1 91 ? 11.014 -9.741 -13.228 1.00 91.06 91 ASN A C 1
ATOM 665 O O . ASN A 1 91 ? 11.936 -9.997 -12.457 1.00 91.06 91 ASN A O 1
ATOM 669 N N . LYS A 1 92 ? 11.233 -9.176 -14.428 1.00 88.75 92 LYS A N 1
ATOM 670 C CA . LYS A 1 92 ? 12.577 -8.801 -14.914 1.00 88.75 92 LYS A CA 1
ATOM 671 C C . LYS A 1 92 ? 13.322 -7.911 -13.914 1.00 88.75 92 LYS A C 1
ATOM 673 O O . LYS A 1 92 ? 14.526 -8.062 -13.729 1.00 88.75 92 LYS A O 1
ATOM 678 N N . VAL A 1 93 ? 12.601 -6.970 -13.305 1.00 88.06 93 VAL A N 1
ATOM 679 C CA . VAL A 1 93 ? 13.055 -6.238 -12.123 1.00 88.06 93 VAL A CA 1
ATOM 680 C C . VAL A 1 93 ? 12.223 -6.752 -10.951 1.00 88.06 93 VAL A C 1
ATOM 682 O O . VAL A 1 93 ? 11.019 -6.495 -10.935 1.00 88.06 93 VAL A O 1
ATOM 685 N N . PRO A 1 94 ? 12.814 -7.507 -10.012 1.00 89.31 94 PRO A N 1
ATOM 686 C CA . PRO A 1 94 ? 12.057 -8.092 -8.920 1.00 89.31 94 PRO A CA 1
ATOM 687 C C . PRO A 1 94 ? 11.712 -7.047 -7.854 1.00 89.31 94 PRO A C 1
ATOM 689 O O . PRO A 1 94 ? 12.552 -6.218 -7.494 1.00 89.31 94 PRO A O 1
ATOM 692 N N . TYR A 1 95 ? 10.497 -7.127 -7.305 1.00 88.25 95 TYR A N 1
ATOM 693 C CA . TYR A 1 95 ? 10.014 -6.221 -6.256 1.00 88.25 95 TYR A CA 1
ATOM 694 C C . TYR A 1 95 ? 9.493 -6.989 -5.040 1.00 88.25 95 TYR A C 1
ATOM 696 O O . TYR A 1 95 ? 8.850 -8.026 -5.171 1.00 88.25 95 TYR A O 1
ATOM 704 N N . ALA A 1 96 ? 9.709 -6.442 -3.845 1.00 88.62 96 ALA A N 1
ATOM 705 C CA . ALA A 1 96 ? 8.934 -6.789 -2.658 1.00 88.62 96 ALA A CA 1
ATOM 706 C C . ALA A 1 96 ? 8.728 -5.517 -1.836 1.00 88.62 96 ALA A C 1
ATOM 708 O O . ALA A 1 96 ? 9.645 -5.021 -1.184 1.00 88.62 96 ALA A O 1
ATOM 709 N N . THR A 1 97 ? 7.522 -4.975 -1.928 1.00 87.44 97 THR A N 1
ATOM 710 C CA . THR A 1 97 ? 7.204 -3.600 -1.553 1.00 87.44 97 THR A CA 1
ATOM 711 C C . THR A 1 97 ? 6.065 -3.571 -0.560 1.00 87.44 97 THR A C 1
ATOM 713 O O . THR A 1 97 ? 5.143 -4.386 -0.609 1.00 87.44 97 THR A O 1
ATOM 716 N N . LEU A 1 98 ? 6.144 -2.596 0.337 1.00 88.94 98 LEU A N 1
ATOM 717 C CA . LEU A 1 98 ? 5.042 -2.190 1.191 1.00 88.94 98 LEU A CA 1
ATOM 718 C C . LEU A 1 98 ? 4.649 -0.774 0.796 1.00 88.94 98 LEU A C 1
ATOM 720 O O . LEU A 1 98 ? 5.518 0.080 0.622 1.00 88.94 98 LEU A O 1
ATOM 724 N N . ALA A 1 99 ? 3.357 -0.534 0.661 1.00 91.88 99 ALA A N 1
ATOM 725 C CA . ALA A 1 99 ? 2.791 0.756 0.339 1.00 91.88 99 ALA A CA 1
ATOM 726 C C . ALA A 1 99 ? 1.668 1.099 1.312 1.00 91.88 99 ALA A C 1
ATOM 728 O O . ALA A 1 99 ? 0.983 0.221 1.827 1.00 91.88 99 ALA A O 1
ATOM 729 N N . ARG A 1 100 ? 1.475 2.391 1.537 1.00 92.62 100 ARG A N 1
ATOM 730 C CA . ARG A 1 100 ? 0.362 2.970 2.273 1.00 92.62 100 ARG A CA 1
ATOM 731 C C . ARG A 1 100 ? -0.346 3.964 1.363 1.00 92.62 100 ARG A C 1
ATOM 733 O O . ARG A 1 100 ? 0.302 4.813 0.749 1.00 92.62 100 ARG A O 1
ATOM 740 N N . VAL A 1 101 ? -1.661 3.831 1.271 1.00 93.38 101 VAL A N 1
ATOM 741 C CA . VAL A 1 101 ? -2.547 4.607 0.403 1.00 93.38 101 VAL A CA 1
ATOM 742 C C . VAL A 1 101 ? -3.544 5.331 1.290 1.00 93.38 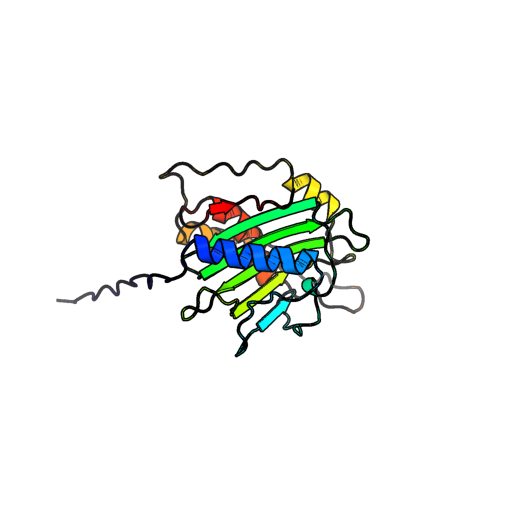101 VAL A C 1
ATOM 744 O O . VAL A 1 101 ? -4.322 4.684 1.984 1.00 93.38 101 VAL A O 1
ATOM 747 N N . TYR A 1 102 ? -3.510 6.657 1.278 1.00 92.56 102 TYR A N 1
ATOM 748 C CA . TYR A 1 102 ? -4.339 7.486 2.146 1.00 92.56 102 TYR A CA 1
ATOM 749 C C . TYR A 1 102 ? -5.553 8.051 1.423 1.00 92.56 102 TYR A C 1
ATOM 751 O O . TYR A 1 102 ? -5.460 8.459 0.261 1.00 92.56 102 TYR A O 1
ATOM 759 N N . LEU A 1 103 ? -6.661 8.153 2.151 1.00 90.88 103 LEU A N 1
ATOM 760 C CA . LEU A 1 103 ? -7.840 8.920 1.760 1.00 90.88 103 LEU A CA 1
ATOM 761 C C . LEU A 1 103 ? -7.774 10.305 2.413 1.00 90.88 103 LEU A C 1
ATOM 763 O O . LEU A 1 103 ? -7.295 10.436 3.540 1.00 90.88 103 LEU A O 1
ATOM 767 N N . PRO A 1 104 ? -8.238 11.371 1.744 1.00 84.44 104 PRO A N 1
ATOM 768 C CA . PRO A 1 104 ? -8.501 12.624 2.424 1.00 84.44 104 PRO A CA 1
ATOM 769 C C . PRO A 1 104 ? -9.776 12.482 3.276 1.00 84.44 104 PRO A C 1
ATOM 771 O O . PRO A 1 104 ? -10.762 11.929 2.782 1.00 84.44 104 PRO A O 1
ATOM 774 N N . PRO A 1 105 ? -9.816 13.058 4.4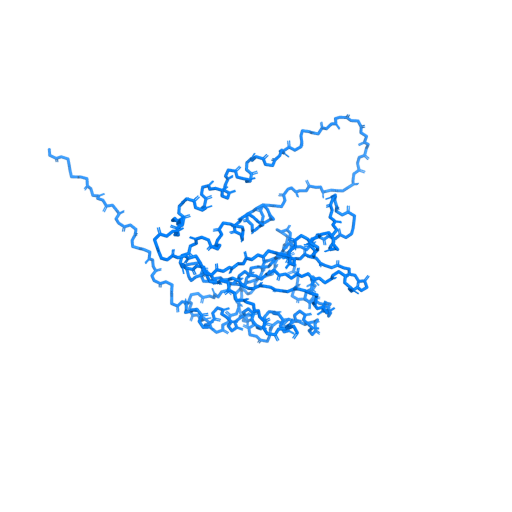92 1.00 71.69 105 PRO A N 1
ATOM 775 C CA . PRO A 1 105 ? -11.010 13.036 5.343 1.00 71.69 105 PRO A CA 1
ATOM 776 C C . PRO A 1 105 ? -12.265 13.606 4.664 1.00 71.69 105 PRO A C 1
ATOM 778 O O . PRO A 1 105 ? -13.375 13.194 4.956 1.00 71.69 105 PRO A O 1
ATOM 781 N N . SER A 1 106 ? -12.094 14.547 3.730 1.00 73.19 106 SER A N 1
ATOM 782 C CA . SER A 1 106 ? -13.192 15.229 3.035 1.00 73.19 106 SER A CA 1
ATOM 783 C C . SER A 1 106 ? -13.683 14.534 1.759 1.00 73.19 106 SER A C 1
ATOM 785 O O . SER A 1 106 ? -14.687 14.961 1.191 1.00 73.19 106 SER A O 1
ATOM 787 N N . ASN A 1 107 ? -12.968 13.522 1.249 1.00 78.62 107 ASN A N 1
ATOM 788 C CA . ASN A 1 107 ? -13.354 12.801 0.032 1.00 78.62 107 ASN A CA 1
ATOM 789 C C . ASN A 1 107 ? -12.735 11.398 -0.015 1.00 78.62 107 ASN A C 1
ATOM 791 O O . ASN A 1 107 ? -11.730 11.149 -0.685 1.00 78.62 107 ASN A O 1
ATOM 795 N N . THR A 1 108 ? -13.399 10.459 0.638 1.00 80.75 108 THR A N 1
ATOM 796 C CA . THR A 1 108 ? -13.013 9.048 0.756 1.00 80.75 108 THR A CA 1
ATOM 797 C C . THR A 1 108 ? -12.942 8.286 -0.576 1.00 80.75 108 THR A C 1
ATOM 799 O O . THR A 1 108 ? -12.405 7.183 -0.640 1.00 80.75 108 THR A O 1
ATOM 802 N N . SER A 1 109 ? -13.421 8.866 -1.682 1.00 82.94 109 SER A N 1
ATOM 803 C CA . SER A 1 109 ? -13.310 8.275 -3.025 1.00 82.94 109 SER A CA 1
ATOM 804 C C . SER A 1 109 ? -11.994 8.612 -3.743 1.00 82.94 109 SER A C 1
ATOM 806 O O . SER A 1 109 ? -11.739 8.112 -4.848 1.00 82.94 109 SER A O 1
ATOM 808 N N . LYS A 1 110 ? -11.156 9.478 -3.159 1.00 89.75 110 LYS A N 1
ATOM 809 C CA . LYS A 1 110 ? -9.888 9.931 -3.743 1.00 89.75 110 LYS A CA 1
ATOM 810 C C . LYS A 1 110 ? -8.688 9.464 -2.932 1.00 89.75 110 LYS A C 1
ATOM 812 O O . LYS A 1 110 ? -8.768 9.283 -1.726 1.00 89.75 110 LYS A O 1
ATOM 817 N N . ILE A 1 111 ? -7.551 9.321 -3.606 1.00 92.88 111 ILE A N 1
ATOM 818 C CA . ILE A 1 111 ? -6.265 9.062 -2.955 1.00 92.88 111 ILE A CA 1
ATOM 819 C C . ILE A 1 111 ? -5.572 10.403 -2.710 1.00 92.88 111 ILE A C 1
ATOM 821 O O . ILE A 1 111 ? -5.264 11.114 -3.665 1.00 92.88 111 ILE A O 1
ATOM 825 N N . SER A 1 112 ? -5.329 10.753 -1.447 1.00 93.25 112 SER A N 1
ATOM 826 C CA . SER A 1 112 ? -4.652 11.999 -1.056 1.00 93.25 112 SER A CA 1
ATOM 827 C C . SER A 1 112 ? -3.135 11.863 -1.071 1.00 93.25 112 SER A C 1
ATOM 829 O O . SER A 1 112 ? -2.430 12.801 -1.434 1.00 93.25 112 SER A O 1
ATOM 831 N N . SER A 1 113 ? -2.612 10.693 -0.709 1.00 93.00 113 SER A N 1
ATOM 832 C CA . SER A 1 113 ? -1.183 10.425 -0.795 1.00 93.00 113 SER A CA 1
ATOM 833 C C . SER A 1 113 ? -0.871 8.940 -0.890 1.00 93.00 113 SER A C 1
ATOM 835 O O . SER A 1 113 ? -1.673 8.079 -0.520 1.00 93.00 113 SER A O 1
ATOM 837 N N . THR A 1 114 ? 0.318 8.649 -1.405 1.00 93.62 114 THR A N 1
ATOM 838 C CA . THR A 1 114 ? 0.888 7.301 -1.419 1.00 93.62 114 THR A CA 1
ATOM 839 C C . THR A 1 114 ? 2.301 7.341 -0.870 1.00 93.62 114 THR A C 1
ATOM 841 O O . THR A 1 114 ? 3.074 8.246 -1.176 1.00 93.62 114 THR A O 1
ATOM 844 N N . GLN A 1 115 ? 2.639 6.357 -0.053 1.00 93.12 115 GLN A N 1
ATOM 845 C CA . GLN A 1 115 ? 3.975 6.199 0.504 1.00 93.12 115 GLN A CA 1
ATOM 846 C C . GLN A 1 115 ? 4.382 4.753 0.307 1.00 93.12 115 GLN A C 1
ATOM 848 O O . GLN A 1 115 ? 3.583 3.863 0.585 1.00 93.12 115 GLN A O 1
ATOM 853 N N . SER A 1 116 ? 5.586 4.484 -0.182 1.00 90.69 116 SER A N 1
ATOM 854 C CA . SER A 1 116 ? 6.033 3.103 -0.354 1.00 90.69 116 SER A CA 1
ATOM 855 C C . SER A 1 116 ? 7.500 2.901 -0.007 1.00 90.69 116 SER A C 1
ATOM 857 O O . SER A 1 116 ? 8.313 3.818 -0.047 1.00 90.69 116 SER A O 1
ATOM 859 N N . VAL A 1 117 ? 7.844 1.678 0.383 1.00 87.06 117 VAL A N 1
ATOM 860 C CA . VAL A 1 117 ? 9.227 1.218 0.476 1.00 87.06 117 VAL A CA 1
ATOM 861 C C . VAL A 1 117 ? 9.449 0.276 -0.676 1.00 87.06 117 VAL A C 1
ATOM 863 O O . VAL A 1 117 ? 8.814 -0.775 -0.757 1.00 87.06 117 VAL A O 1
ATOM 866 N N . VAL A 1 118 ? 10.378 0.644 -1.546 1.00 86.00 118 VAL A N 1
ATOM 867 C CA . VAL A 1 118 ? 10.732 -0.139 -2.724 1.00 86.00 118 VAL A CA 1
ATOM 868 C C . VAL A 1 118 ? 12.192 -0.537 -2.583 1.00 86.00 118 VAL A C 1
ATOM 870 O O . VAL A 1 118 ? 13.076 0.188 -3.047 1.00 86.00 118 VAL A O 1
ATOM 873 N N . PRO A 1 119 ? 12.487 -1.647 -1.885 1.00 80.62 119 PRO A N 1
ATOM 874 C CA . PRO A 1 119 ? 13.842 -2.149 -1.833 1.00 80.62 119 PRO A CA 1
ATOM 875 C C . PRO A 1 119 ? 14.289 -2.507 -3.251 1.00 80.62 119 PRO A C 1
ATOM 877 O O . PRO A 1 119 ? 13.545 -3.124 -4.016 1.00 80.62 119 PRO A O 1
ATOM 880 N N . LYS A 1 120 ? 15.499 -2.092 -3.611 1.00 69.81 120 LYS A N 1
ATOM 881 C CA . LYS A 1 120 ? 16.083 -2.344 -4.929 1.00 69.81 120 LYS A CA 1
ATOM 882 C C . LYS A 1 120 ? 17.180 -3.396 -4.814 1.00 69.81 120 LYS A C 1
ATOM 884 O O . LYS A 1 120 ? 17.745 -3.606 -3.740 1.00 69.81 120 LYS A O 1
ATOM 889 N N . SER A 1 121 ? 17.491 -4.050 -5.931 1.00 62.47 121 SER A N 1
ATOM 890 C CA . SER A 1 121 ? 18.686 -4.893 -6.027 1.00 62.47 121 SER A CA 1
ATOM 891 C C . SER A 1 121 ? 19.923 -4.077 -5.630 1.00 62.47 121 SER A C 1
ATOM 893 O O . SER A 1 121 ? 20.087 -2.948 -6.090 1.00 62.47 121 SER A O 1
ATOM 895 N N . GLY A 1 122 ? 20.758 -4.627 -4.748 1.00 62.72 122 GLY A N 1
ATOM 896 C CA . GLY A 1 122 ? 21.896 -3.924 -4.145 1.00 62.72 122 GLY A CA 1
ATOM 897 C C . GLY A 1 122 ? 21.611 -3.316 -2.768 1.00 62.72 122 GLY A C 1
ATOM 898 O O . GLY A 1 122 ? 22.558 -2.992 -2.051 1.00 62.72 122 GLY A O 1
ATOM 899 N N . ASN A 1 123 ? 20.344 -3.233 -2.342 1.00 71.44 123 ASN A N 1
ATOM 900 C CA . ASN A 1 123 ? 20.027 -2.949 -0.946 1.00 71.44 123 ASN A CA 1
ATOM 901 C C . ASN A 1 123 ? 20.488 -4.128 -0.082 1.00 71.44 123 ASN A C 1
ATOM 903 O O . ASN A 1 123 ? 20.252 -5.294 -0.411 1.00 71.44 123 ASN A O 1
ATOM 907 N N . TRP A 1 124 ? 21.162 -3.819 1.026 1.00 53.06 124 TRP A N 1
ATOM 908 C CA . TRP A 1 124 ? 21.738 -4.832 1.903 1.00 53.06 124 TRP A CA 1
ATOM 909 C C . TRP A 1 124 ? 20.681 -5.850 2.359 1.00 53.06 124 TRP A C 1
ATOM 911 O O . TRP A 1 124 ? 19.623 -5.474 2.861 1.00 53.06 124 TRP A O 1
ATOM 921 N N . ALA A 1 125 ? 20.996 -7.136 2.167 1.00 60.81 125 ALA A N 1
ATOM 922 C CA . ALA A 1 125 ? 20.191 -8.289 2.579 1.00 60.81 125 ALA A CA 1
ATOM 923 C C . ALA A 1 125 ? 18.765 -8.370 1.987 1.00 60.81 125 ALA A C 1
ATOM 925 O O . ALA A 1 125 ? 17.916 -9.073 2.534 1.00 60.81 125 ALA A O 1
ATOM 926 N N . PHE A 1 126 ? 18.483 -7.691 0.868 1.00 75.00 126 PHE A N 1
ATOM 927 C CA . PHE A 1 126 ? 17.173 -7.768 0.222 1.00 75.00 126 PHE A CA 1
ATOM 928 C C . PHE A 1 126 ? 17.107 -8.823 -0.897 1.00 75.00 126 PHE A C 1
ATOM 930 O O . PHE A 1 126 ? 17.885 -8.780 -1.848 1.00 75.00 126 PHE A O 1
ATOM 937 N N . SER A 1 127 ? 16.109 -9.712 -0.819 1.00 83.81 127 SER A N 1
ATOM 938 C CA . SER A 1 127 ? 15.753 -10.687 -1.859 1.00 83.81 127 SER A CA 1
ATOM 939 C C . SER A 1 127 ? 14.230 -10.812 -1.966 1.00 83.81 127 SER A C 1
ATOM 941 O O . SER A 1 127 ? 13.549 -11.180 -1.004 1.00 83.81 127 SER A O 1
ATOM 943 N N . ALA A 1 128 ? 13.678 -10.511 -3.147 1.00 87.44 128 ALA A N 1
ATOM 944 C CA . ALA A 1 128 ? 12.242 -10.655 -3.395 1.00 87.44 128 ALA A CA 1
ATOM 945 C C . ALA A 1 128 ? 11.800 -12.125 -3.324 1.00 87.44 128 ALA A C 1
ATOM 947 O O . ALA A 1 128 ? 10.740 -12.415 -2.772 1.00 87.44 128 ALA A O 1
ATOM 948 N N . ALA A 1 129 ? 12.637 -13.049 -3.808 1.00 89.62 129 ALA A N 1
ATOM 949 C CA . ALA A 1 129 ? 12.375 -14.486 -3.773 1.00 89.62 129 ALA A CA 1
ATOM 950 C C . ALA A 1 129 ? 12.341 -15.034 -2.337 1.00 89.62 129 ALA A C 1
ATOM 952 O O . ALA A 1 129 ? 11.427 -15.784 -1.982 1.00 89.62 129 ALA A O 1
ATOM 953 N N . ASP A 1 130 ? 13.271 -14.604 -1.480 1.00 87.25 130 ASP A N 1
ATOM 954 C CA . ASP A 1 130 ? 13.280 -15.018 -0.071 1.00 87.25 130 ASP A CA 1
ATOM 955 C C . ASP A 1 130 ? 12.067 -14.445 0.657 1.00 87.25 130 ASP A C 1
ATOM 957 O O . ASP A 1 130 ? 11.407 -15.138 1.435 1.00 87.25 130 ASP A O 1
ATOM 961 N N . ARG A 1 131 ? 11.704 -13.192 0.350 1.00 85.69 131 ARG A N 1
ATOM 962 C CA . ARG A 1 131 ? 10.501 -12.578 0.910 1.00 85.69 131 ARG A CA 1
ATOM 963 C C . ARG A 1 131 ? 9.236 -13.313 0.472 1.00 85.69 131 ARG A C 1
ATOM 965 O O . ARG A 1 131 ? 8.371 -13.548 1.310 1.00 85.69 131 ARG A O 1
ATOM 972 N N . LEU A 1 132 ? 9.152 -13.720 -0.794 1.00 89.50 132 LEU A N 1
ATOM 973 C CA . LEU A 1 132 ? 8.031 -14.494 -1.326 1.00 89.50 132 LEU A CA 1
ATOM 974 C C . LEU A 1 132 ? 7.921 -15.846 -0.615 1.00 89.50 132 LEU A C 1
ATOM 976 O O . LEU A 1 132 ? 6.844 -16.217 -0.156 1.00 89.50 132 LEU A O 1
ATOM 980 N N . THR A 1 133 ? 9.048 -16.543 -0.465 1.00 89.31 133 THR A N 1
ATOM 981 C CA . THR A 1 133 ? 9.135 -17.834 0.233 1.00 89.31 133 THR A CA 1
ATOM 982 C C . THR A 1 133 ? 8.709 -17.717 1.693 1.00 89.31 133 THR A C 1
ATOM 984 O O . THR A 1 133 ? 7.984 -18.572 2.191 1.00 89.31 133 THR A O 1
ATOM 987 N N . ALA A 1 134 ? 9.100 -16.638 2.375 1.00 85.50 134 ALA A N 1
ATOM 988 C CA . ALA A 1 134 ? 8.709 -16.388 3.758 1.00 85.50 134 ALA A CA 1
ATOM 989 C C . ALA A 1 134 ? 7.237 -15.971 3.908 1.00 85.50 134 ALA A C 1
ATOM 991 O O . ALA A 1 134 ? 6.655 -16.168 4.972 1.00 85.50 134 ALA A O 1
ATOM 992 N N . ASP A 1 135 ? 6.640 -15.350 2.891 1.00 84.06 13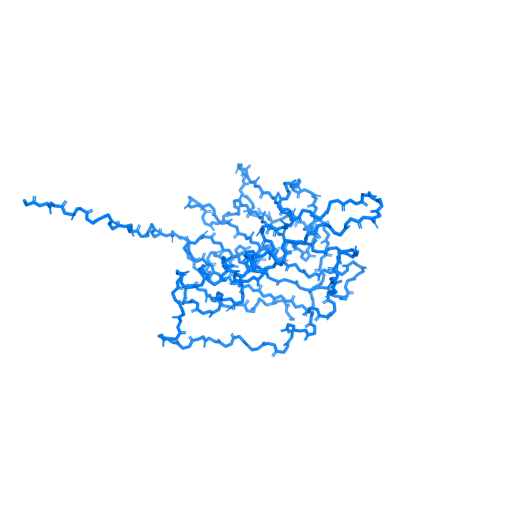5 ASP A N 1
ATOM 993 C CA . ASP A 1 135 ? 5.283 -14.810 2.969 1.00 84.06 135 ASP A CA 1
ATOM 994 C C . ASP A 1 135 ? 4.199 -15.802 2.556 1.00 84.06 135 ASP A C 1
ATOM 996 O O . ASP A 1 135 ? 3.154 -15.833 3.204 1.00 84.06 135 ASP A O 1
ATOM 1000 N N . LYS A 1 136 ? 4.462 -16.647 1.552 1.00 85.25 136 LYS A N 1
ATOM 1001 C CA . LYS A 1 136 ? 3.526 -17.674 1.066 1.00 85.25 136 LYS A CA 1
ATOM 1002 C C . LYS A 1 136 ? 2.958 -18.608 2.150 1.00 85.25 136 LYS A C 1
ATOM 1004 O O . LYS A 1 136 ? 1.760 -18.862 2.103 1.00 85.25 136 LYS A O 1
ATOM 1009 N N . PRO A 1 137 ? 3.738 -19.133 3.117 1.00 85.69 137 PRO A N 1
ATOM 1010 C CA . PRO A 1 137 ? 3.210 -20.088 4.092 1.00 85.69 137 PRO A CA 1
ATOM 1011 C C . PRO A 1 137 ? 2.479 -19.433 5.272 1.00 85.69 137 PRO A C 1
ATOM 1013 O O . PRO A 1 137 ? 1.949 -20.145 6.125 1.00 85.69 137 PRO A O 1
ATOM 1016 N N . LYS A 1 138 ? 2.483 -18.098 5.384 1.00 81.94 138 LYS A N 1
ATOM 1017 C CA . LYS A 1 138 ? 1.873 -17.422 6.531 1.00 81.94 138 LYS A CA 1
ATOM 1018 C C . LYS A 1 138 ? 0.357 -17.549 6.468 1.00 81.94 138 LYS A C 1
ATOM 1020 O O . LYS A 1 138 ? -0.262 -17.176 5.475 1.00 81.94 138 LYS A O 1
ATOM 1025 N N . LYS A 1 139 ? -0.220 -18.036 7.564 1.00 78.81 139 LYS A N 1
ATOM 1026 C CA . LYS A 1 139 ? -1.661 -18.016 7.798 1.00 78.81 139 LYS A CA 1
ATOM 1027 C C . LYS A 1 139 ? -2.026 -16.710 8.476 1.00 78.81 139 LYS A C 1
ATOM 1029 O O . LYS A 1 139 ? -1.340 -16.282 9.401 1.00 78.81 139 LYS A O 1
ATOM 1034 N N . TRP A 1 140 ? -3.096 -16.101 8.000 1.00 73.81 140 TRP A N 1
ATOM 1035 C CA . TRP A 1 140 ? -3.572 -14.805 8.466 1.00 73.81 140 TRP A CA 1
ATOM 1036 C C . TRP A 1 140 ? -5.073 -14.886 8.702 1.00 73.81 140 TRP A C 1
ATOM 1038 O O . TRP A 1 140 ? -5.857 -14.085 8.204 1.00 73.81 140 TRP A O 1
ATOM 1048 N N . ASP A 1 141 ? -5.459 -15.941 9.411 1.00 75.88 141 ASP A N 1
ATOM 1049 C CA . ASP A 1 141 ? -6.840 -16.168 9.795 1.00 75.88 141 ASP A CA 1
ATOM 1050 C C . ASP A 1 141 ? -7.336 -14.999 10.655 1.00 75.88 141 ASP A C 1
ATOM 1052 O O . ASP A 1 141 ? -6.554 -14.353 11.362 1.00 75.88 141 ASP A O 1
ATOM 1056 N N . ALA A 1 142 ? -8.643 -14.732 10.602 1.00 73.50 142 ALA A N 1
ATOM 1057 C CA . ALA A 1 142 ? -9.252 -13.713 11.445 1.00 73.50 142 ALA A CA 1
ATOM 1058 C C . ALA A 1 142 ? -8.922 -13.993 12.918 1.00 73.50 142 ALA A C 1
ATOM 1060 O O . ALA A 1 142 ? -9.127 -15.105 13.416 1.00 73.50 142 ALA A O 1
ATOM 1061 N N . ILE A 1 143 ? -8.399 -12.983 13.611 1.00 72.25 143 ILE A N 1
ATOM 1062 C CA . ILE A 1 143 ? -8.119 -13.105 15.037 1.00 72.25 143 ILE A CA 1
ATOM 1063 C C . ILE A 1 143 ? -9.460 -13.127 15.780 1.00 72.25 143 ILE A C 1
ATOM 1065 O O . ILE A 1 143 ? -10.329 -12.318 15.467 1.00 72.25 143 ILE A O 1
ATOM 1069 N N . PRO A 1 144 ? -9.673 -14.068 16.719 1.00 79.44 144 PRO A N 1
ATOM 1070 C CA . PRO A 1 144 ? -10.921 -14.125 17.465 1.00 79.44 144 PRO A CA 1
ATOM 1071 C C . PRO A 1 144 ? -11.183 -12.842 18.253 1.00 79.44 144 PRO A C 1
ATOM 1073 O O . PRO A 1 144 ? -10.260 -12.266 18.838 1.00 79.44 144 PRO A O 1
ATOM 1076 N N . ASP A 1 145 ? -12.458 -12.472 18.359 1.00 77.94 145 ASP A N 1
ATOM 1077 C CA . ASP A 1 145 ? -12.902 -11.357 19.191 1.00 77.94 145 ASP A CA 1
ATOM 1078 C C . ASP A 1 145 ? -12.329 -11.464 20.614 1.00 77.94 145 ASP A C 1
ATOM 1080 O O . ASP A 1 145 ? -12.277 -12.537 21.223 1.00 77.94 145 ASP A O 1
ATOM 1084 N N . GLY A 1 146 ? -11.852 -10.336 21.143 1.00 79.81 146 GLY A N 1
ATOM 1085 C CA . GLY A 1 146 ? -11.217 -10.267 22.462 1.00 79.81 146 GLY A CA 1
ATOM 1086 C C . GLY A 1 146 ? -9.777 -10.796 22.529 1.00 79.81 146 GLY A C 1
ATOM 1087 O O . GLY A 1 146 ? -9.158 -10.692 23.584 1.00 79.81 146 GLY A O 1
ATOM 1088 N N . LYS A 1 147 ? -9.215 -11.323 21.430 1.00 81.81 147 LYS A N 1
ATOM 1089 C CA . LYS A 1 147 ? -7.773 -11.631 21.302 1.00 81.81 147 LYS A CA 1
ATOM 1090 C C . LYS A 1 147 ? -7.000 -10.591 20.503 1.00 81.81 147 LYS A C 1
ATOM 1092 O O . LYS A 1 147 ? -5.838 -10.807 20.167 1.00 81.81 147 LYS A O 1
ATOM 1097 N N . HIS A 1 148 ? -7.665 -9.494 20.188 1.00 76.75 148 HIS A N 1
ATOM 1098 C CA . HIS A 1 148 ? -7.044 -8.380 19.522 1.00 76.75 148 HIS A CA 1
ATOM 1099 C C . HIS A 1 148 ? -6.226 -7.541 20.506 1.00 76.75 148 HIS A C 1
ATOM 1101 O O . HIS A 1 148 ? -6.724 -7.191 21.577 1.00 76.75 148 HIS A O 1
ATOM 1107 N N . ASP A 1 149 ? -4.997 -7.194 20.133 1.00 81.00 149 ASP A N 1
ATOM 1108 C CA . ASP A 1 149 ? -4.234 -6.185 20.858 1.00 81.00 149 ASP A CA 1
ATOM 1109 C C . ASP A 1 149 ? -4.859 -4.805 20.635 1.00 81.00 149 ASP A C 1
ATOM 1111 O O . ASP A 1 149 ? -5.485 -4.525 19.606 1.00 81.00 149 ASP A O 1
ATOM 1115 N N . THR A 1 150 ? -4.666 -3.907 21.600 1.00 82.75 150 THR A N 1
ATOM 1116 C CA . THR A 1 150 ? -5.088 -2.517 21.427 1.00 82.75 150 THR A CA 1
ATOM 1117 C C . THR A 1 150 ? -4.135 -1.778 20.487 1.00 82.75 150 THR A C 1
ATOM 1119 O O . THR A 1 150 ? -2.967 -2.147 20.318 1.00 82.75 150 THR A O 1
ATOM 1122 N N . ARG A 1 151 ? -4.613 -0.678 19.895 1.00 79.12 151 ARG A N 1
ATOM 1123 C CA . ARG A 1 151 ? -3.796 0.190 19.035 1.00 79.12 151 ARG A CA 1
ATOM 1124 C C . ARG A 1 151 ? -2.544 0.691 19.748 1.00 79.12 151 ARG A C 1
ATOM 1126 O O . ARG A 1 151 ? -1.480 0.776 19.136 1.00 79.12 151 ARG A O 1
ATOM 1133 N N . GLU A 1 152 ? -2.659 1.004 21.030 1.00 79.94 152 GLU A N 1
ATOM 1134 C CA . GLU A 1 152 ? -1.559 1.484 21.861 1.00 79.94 152 GLU A CA 1
ATOM 1135 C C . GLU A 1 152 ? -0.493 0.399 22.020 1.00 79.94 152 GLU A C 1
ATOM 1137 O O . GLU A 1 152 ? 0.693 0.684 21.861 1.00 79.94 152 GLU A O 1
ATOM 1142 N N . VAL A 1 153 ? -0.907 -0.852 22.258 1.00 78.88 153 VAL A N 1
ATOM 1143 C CA . VAL A 1 153 ? 0.003 -2.003 22.361 1.00 78.88 153 VAL A CA 1
ATOM 1144 C C . VAL A 1 153 ? 0.738 -2.226 21.042 1.00 78.88 153 VAL A C 1
ATOM 1146 O O . VAL A 1 153 ? 1.964 -2.331 21.034 1.00 78.88 153 VAL A O 1
ATOM 1149 N N . MET A 1 154 ? 0.018 -2.228 19.917 1.00 74.88 154 MET A N 1
ATOM 1150 C CA . MET A 1 154 ? 0.629 -2.380 18.594 1.00 74.88 154 MET A CA 1
ATOM 1151 C C . MET A 1 154 ? 1.599 -1.242 18.259 1.00 74.88 154 MET A C 1
ATOM 1153 O O . MET A 1 154 ? 2.678 -1.487 17.720 1.00 74.88 154 MET A O 1
ATOM 1157 N N . THR A 1 155 ? 1.229 0.001 18.577 1.00 73.12 155 THR A N 1
ATOM 1158 C CA . THR A 1 155 ? 2.066 1.182 18.323 1.00 73.12 155 THR A CA 1
ATOM 1159 C C . THR A 1 155 ? 3.335 1.125 19.167 1.00 73.12 155 THR A C 1
ATOM 1161 O O . THR A 1 155 ? 4.430 1.272 18.633 1.00 73.12 155 THR A O 1
ATOM 1164 N N . ALA A 1 156 ? 3.215 0.794 20.456 1.00 74.75 156 ALA A N 1
ATOM 1165 C CA . ALA A 1 156 ? 4.366 0.614 21.333 1.00 74.75 156 ALA A CA 1
ATOM 1166 C C . ALA A 1 156 ? 5.289 -0.518 20.849 1.00 74.75 156 ALA A C 1
ATOM 1168 O O . ALA A 1 156 ? 6.512 -0.363 20.846 1.00 74.75 156 ALA A O 1
ATOM 1169 N N . ALA A 1 157 ? 4.722 -1.641 20.396 1.00 70.06 157 ALA A N 1
ATOM 1170 C CA . ALA A 1 157 ? 5.493 -2.742 19.826 1.00 70.06 157 ALA A CA 1
ATOM 1171 C C . ALA A 1 157 ? 6.241 -2.312 18.552 1.00 70.06 157 ALA A C 1
ATOM 1173 O O . ALA A 1 157 ? 7.435 -2.599 18.416 1.00 70.06 157 ALA A O 1
ATOM 1174 N N . ALA A 1 158 ? 5.578 -1.572 17.656 1.00 66.56 158 ALA A N 1
ATOM 1175 C CA . ALA A 1 158 ? 6.188 -1.013 16.452 1.00 66.56 158 ALA A CA 1
ATOM 1176 C C . ALA A 1 158 ? 7.330 -0.032 16.792 1.00 66.56 158 ALA A C 1
ATOM 1178 O O . ALA A 1 158 ? 8.437 -0.170 16.26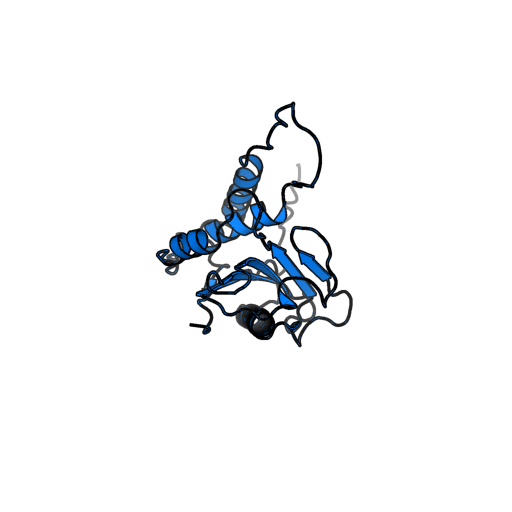5 1.00 66.56 158 ALA A O 1
ATOM 1179 N N . ASP A 1 159 ? 7.118 0.885 17.734 1.00 66.94 159 ASP A N 1
ATOM 1180 C CA . ASP A 1 159 ? 8.115 1.879 18.147 1.00 66.94 159 ASP A CA 1
ATOM 1181 C C . ASP A 1 159 ? 9.364 1.241 18.771 1.00 66.94 159 ASP A C 1
ATOM 1183 O O . ASP A 1 159 ? 10.495 1.583 18.411 1.00 66.94 159 ASP A O 1
ATOM 1187 N N . VAL A 1 160 ? 9.195 0.261 19.666 1.00 64.50 160 VAL A N 1
ATOM 1188 C CA . VAL A 1 160 ? 10.323 -0.493 20.246 1.00 64.50 160 VAL A CA 1
ATOM 1189 C C . VAL A 1 160 ? 11.097 -1.223 19.154 1.00 64.50 160 VAL A C 1
ATOM 1191 O O . VAL A 1 160 ? 12.332 -1.262 19.158 1.00 64.50 160 VAL A O 1
ATOM 1194 N N . SER A 1 161 ? 10.379 -1.793 18.195 1.00 51.69 161 SER A N 1
ATOM 1195 C CA . SER A 1 161 ? 10.971 -2.557 17.108 1.00 51.69 161 SER A CA 1
ATOM 1196 C C . SER A 1 161 ? 11.749 -1.680 16.110 1.00 51.69 161 SER A C 1
ATOM 1198 O O . SER A 1 161 ? 12.746 -2.142 15.557 1.00 51.69 161 SER A O 1
ATOM 1200 N N . TRP A 1 162 ? 11.403 -0.391 15.985 1.00 46.41 162 TRP A N 1
ATOM 1201 C CA . TRP A 1 162 ? 12.221 0.627 15.313 1.00 46.41 162 TRP A CA 1
ATOM 1202 C C . TRP A 1 162 ? 13.494 0.970 16.101 1.00 46.41 162 TRP A C 1
ATOM 1204 O O . TRP A 1 162 ? 14.582 1.047 15.531 1.00 46.41 162 TRP A O 1
ATOM 1214 N N . VAL A 1 163 ? 13.381 1.153 17.420 1.00 45.84 163 VAL A N 1
ATOM 1215 C CA . VAL A 1 163 ? 14.517 1.518 18.289 1.00 45.84 163 VAL A CA 1
ATOM 1216 C C . VAL A 1 163 ? 15.552 0.389 18.401 1.00 45.84 163 VAL A C 1
ATOM 1218 O O . VAL A 1 163 ? 16.738 0.657 18.611 1.00 45.84 163 VAL A O 1
ATOM 1221 N N . THR A 1 164 ? 15.120 -0.865 18.249 1.00 35.69 164 THR A N 1
ATOM 1222 C CA . THR A 1 164 ? 15.959 -2.066 18.400 1.00 35.69 164 THR A CA 1
ATOM 1223 C C . THR A 1 164 ? 16.626 -2.546 17.112 1.00 35.69 164 THR A C 1
ATOM 1225 O O . THR A 1 164 ? 17.547 -3.361 17.203 1.00 35.69 164 THR A O 1
ATOM 1228 N N . VAL A 1 165 ? 16.276 -2.013 15.930 1.00 38.00 165 VAL A N 1
ATOM 1229 C CA . VAL A 1 165 ? 17.149 -2.169 14.754 1.00 38.00 165 VAL A CA 1
ATOM 1230 C C . VAL A 1 165 ? 18.445 -1.429 15.082 1.00 38.00 165 VAL A C 1
ATOM 1232 O O . VAL A 1 165 ? 18.389 -0.223 15.345 1.00 38.00 165 VAL A O 1
ATOM 1235 N N . PRO A 1 166 ? 19.617 -2.093 15.124 1.00 32.44 166 PRO A N 1
ATOM 1236 C CA . PRO A 1 166 ? 20.845 -1.417 15.490 1.00 32.44 166 PRO A CA 1
ATOM 1237 C C . PRO A 1 166 ? 21.024 -0.211 14.573 1.00 32.44 166 PRO A C 1
ATOM 1239 O O . PRO A 1 166 ? 21.185 -0.359 13.361 1.00 32.44 166 PRO A O 1
ATOM 1242 N N . ARG A 1 167 ? 21.024 0.996 15.152 1.00 39.28 167 ARG A N 1
ATOM 1243 C CA . ARG A 1 167 ? 21.690 2.145 14.539 1.00 39.28 167 ARG A CA 1
ATOM 1244 C C . ARG A 1 167 ? 23.116 1.676 14.306 1.00 39.28 167 ARG A C 1
ATOM 1246 O O . ARG A 1 167 ? 23.894 1.648 15.258 1.00 39.28 167 ARG A O 1
ATOM 1253 N N . HIS A 1 168 ? 23.420 1.189 13.103 1.00 36.50 168 HIS A N 1
ATOM 1254 C CA . HIS A 1 168 ? 24.732 0.647 12.798 1.00 36.50 168 HIS A CA 1
ATOM 1255 C C . HIS A 1 168 ? 25.748 1.734 13.128 1.00 36.50 168 HIS A C 1
ATOM 1257 O O . HIS A 1 168 ? 25.828 2.773 12.474 1.00 36.50 168 HIS A O 1
ATOM 1263 N N . ARG A 1 169 ? 26.475 1.509 14.225 1.00 31.55 169 ARG A N 1
ATOM 1264 C CA . ARG A 1 169 ? 27.629 2.301 14.616 1.00 31.55 169 ARG A CA 1
ATOM 1265 C C . ARG A 1 169 ? 28.575 2.220 13.412 1.00 31.55 169 ARG A C 1
ATOM 1267 O O . ARG A 1 169 ? 28.857 1.096 12.989 1.00 31.55 169 ARG A O 1
ATOM 1274 N N . PRO A 1 170 ? 29.006 3.339 12.807 1.00 32.53 170 PRO A N 1
ATOM 1275 C CA . PRO A 1 170 ? 29.860 3.268 11.635 1.00 32.53 170 PRO A CA 1
ATOM 1276 C C . PRO A 1 170 ? 31.143 2.545 12.044 1.00 32.53 170 PRO A C 1
ATOM 1278 O O . PRO A 1 170 ? 31.900 3.038 12.881 1.00 32.53 170 PRO A O 1
ATOM 1281 N N . LEU A 1 171 ? 31.362 1.348 11.497 1.00 32.09 171 LEU A N 1
ATOM 1282 C CA . LEU A 1 171 ? 32.668 0.712 11.555 1.00 32.09 171 LEU A CA 1
ATOM 1283 C C . LEU A 1 171 ? 33.599 1.613 10.750 1.00 32.09 171 LEU A C 1
ATOM 1285 O O . LEU A 1 171 ? 33.480 1.742 9.531 1.00 32.09 171 LEU A O 1
ATOM 1289 N N . ALA A 1 172 ? 34.473 2.314 11.464 1.00 37.66 172 ALA A N 1
ATOM 1290 C CA . ALA A 1 172 ? 35.533 3.091 10.864 1.00 37.66 172 ALA A CA 1
ATOM 1291 C C . ALA A 1 172 ? 36.360 2.194 9.921 1.00 37.66 172 ALA A C 1
ATOM 1293 O O . ALA A 1 172 ? 36.690 1.062 10.266 1.00 37.66 172 ALA A O 1
ATOM 1294 N N . SER A 1 173 ? 36.726 2.755 8.763 1.00 38.72 173 SER A N 1
ATOM 1295 C CA . SER A 1 173 ? 37.632 2.228 7.723 1.00 38.72 173 SER A CA 1
ATOM 1296 C C . SER A 1 173 ? 37.034 1.409 6.558 1.00 38.72 173 SER A C 1
ATOM 1298 O O . SER A 1 173 ? 37.297 0.227 6.385 1.00 38.72 173 SER A O 1
ATOM 1300 N N . ARG A 1 174 ? 36.341 2.086 5.632 1.00 35.09 174 ARG A N 1
ATOM 1301 C CA . ARG A 1 174 ? 36.734 2.196 4.203 1.00 35.09 174 ARG A CA 1
ATOM 1302 C C . ARG A 1 174 ? 35.765 3.124 3.460 1.00 35.09 174 ARG A C 1
ATOM 1304 O O . ARG A 1 174 ? 34.635 3.340 3.874 1.00 35.09 174 ARG A O 1
ATOM 1311 N N . ALA A 1 175 ? 36.283 3.783 2.434 1.00 31.03 175 ALA A N 1
ATOM 1312 C CA . ALA A 1 175 ? 35.771 5.025 1.872 1.00 31.03 175 ALA A CA 1
ATOM 1313 C C . ALA A 1 175 ? 34.426 4.931 1.109 1.00 31.03 175 ALA A C 1
ATOM 1315 O O . ALA A 1 175 ? 34.270 4.112 0.218 1.00 31.03 175 ALA A O 1
ATOM 1316 N N . ARG A 1 176 ? 33.534 5.874 1.455 1.00 32.66 176 ARG A N 1
ATOM 1317 C CA . ARG A 1 176 ? 32.619 6.724 0.651 1.00 32.66 176 ARG A CA 1
ATOM 1318 C C . ARG A 1 176 ? 31.720 6.162 -0.482 1.00 32.66 176 ARG A C 1
ATOM 1320 O O . ARG A 1 176 ? 32.180 5.715 -1.523 1.00 32.66 176 ARG A O 1
ATOM 1327 N N . SER A 1 177 ? 30.445 6.560 -0.322 1.00 31.59 177 SER A N 1
ATOM 1328 C CA . SER A 1 177 ? 29.307 6.702 -1.260 1.00 31.59 177 SER A CA 1
ATOM 1329 C C . SER A 1 177 ? 28.518 5.409 -1.517 1.00 31.59 177 SER A C 1
ATOM 1331 O O . SER A 1 177 ? 29.080 4.437 -1.986 1.00 31.59 177 SER A O 1
ATOM 1333 N N . SER A 1 178 ? 27.231 5.275 -1.183 1.00 30.55 178 SER A N 1
ATOM 1334 C CA . SER A 1 178 ? 26.127 6.239 -1.080 1.00 30.55 178 SER A CA 1
ATOM 1335 C C . SER A 1 178 ? 25.111 5.813 0.005 1.00 30.55 178 SER A C 1
ATOM 1337 O O . SER A 1 178 ? 24.899 4.632 0.245 1.00 30.55 178 SER A O 1
ATOM 1339 N N . GLN A 1 179 ? 24.564 6.814 0.703 1.00 34.56 179 GLN A N 1
ATOM 1340 C CA . GLN A 1 179 ? 23.314 6.848 1.485 1.00 34.56 179 GLN A CA 1
ATOM 1341 C C . GLN A 1 179 ? 22.680 5.510 1.925 1.00 34.56 179 GLN A C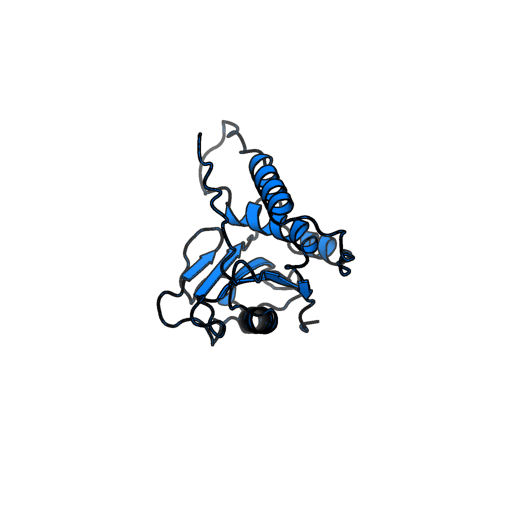 1
ATOM 1343 O O . GLN A 1 179 ? 21.825 4.953 1.247 1.00 34.56 179 GLN A O 1
ATOM 1348 N N . ALA A 1 180 ? 22.972 5.089 3.157 1.00 36.34 180 ALA A N 1
ATOM 1349 C CA . ALA A 1 180 ? 22.034 4.301 3.956 1.00 36.34 180 ALA A CA 1
ATOM 1350 C C . ALA A 1 180 ? 21.392 5.236 4.992 1.00 36.34 180 ALA A C 1
ATOM 1352 O O . ALA A 1 180 ? 21.788 5.262 6.158 1.00 36.34 180 ALA A O 1
ATOM 1353 N N . ALA A 1 181 ? 20.451 6.075 4.552 1.00 32.47 181 ALA A N 1
ATOM 1354 C CA . ALA A 1 181 ? 19.527 6.708 5.485 1.00 32.47 181 ALA A CA 1
ATOM 1355 C C . ALA A 1 181 ? 18.594 5.603 6.021 1.00 32.47 181 ALA A C 1
ATOM 1357 O O . ALA A 1 181 ? 18.021 4.862 5.220 1.00 32.47 181 ALA A O 1
ATOM 1358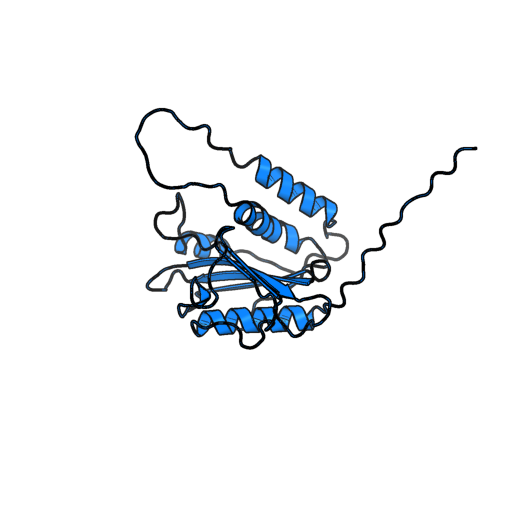 N N . PRO A 1 182 ? 18.460 5.421 7.346 1.00 41.25 182 PRO A N 1
ATOM 1359 C CA . PRO A 1 182 ? 17.529 4.441 7.886 1.00 41.25 182 PRO A CA 1
ATOM 1360 C C . PRO A 1 182 ? 16.100 4.918 7.594 1.00 41.25 182 PRO A C 1
ATOM 1362 O O . PRO A 1 182 ? 15.671 5.953 8.101 1.00 41.25 182 PRO A O 1
ATOM 1365 N N . LEU A 1 183 ? 15.392 4.173 6.744 1.00 46.44 183 LEU A N 1
ATOM 1366 C CA . LEU A 1 183 ? 14.025 4.460 6.306 1.00 46.44 183 LEU A CA 1
ATOM 1367 C C . LEU A 1 183 ? 13.064 4.357 7.497 1.00 46.44 183 LEU A C 1
ATOM 1369 O O . LEU A 1 183 ? 12.714 3.249 7.915 1.00 46.44 183 LEU A O 1
ATOM 1373 N N . ARG A 1 184 ? 12.635 5.501 8.045 1.00 49.62 184 ARG A N 1
ATOM 1374 C CA . ARG A 1 184 ? 11.671 5.577 9.159 1.00 49.62 184 ARG A CA 1
ATOM 1375 C C . ARG A 1 184 ? 10.364 4.882 8.790 1.00 49.62 184 ARG A C 1
ATOM 1377 O O . ARG A 1 184 ? 9.778 4.195 9.622 1.00 49.62 184 ARG A O 1
ATOM 1384 N N . PHE A 1 185 ? 9.954 4.999 7.529 1.00 45.22 185 PHE A N 1
ATOM 1385 C CA . PHE A 1 185 ? 8.763 4.350 6.992 1.00 45.22 185 PHE A CA 1
ATOM 1386 C C . PHE A 1 185 ? 8.916 2.828 6.801 1.00 45.22 185 PHE A C 1
ATOM 1388 O O . PHE A 1 185 ? 7.943 2.096 6.944 1.00 45.22 185 PHE A O 1
ATOM 1395 N N . ALA A 1 186 ? 10.121 2.300 6.550 1.00 45.03 186 ALA A N 1
ATOM 1396 C CA . ALA A 1 186 ? 10.312 0.849 6.399 1.00 45.03 186 ALA A CA 1
ATOM 1397 C C . ALA A 1 186 ? 10.235 0.086 7.720 1.00 45.03 186 ALA A C 1
ATOM 1399 O O . ALA A 1 186 ? 9.650 -0.999 7.757 1.00 45.03 186 ALA A O 1
ATOM 1400 N N . GLY A 1 187 ? 10.791 0.667 8.789 1.00 46.19 187 GLY A N 1
ATOM 1401 C CA . GLY A 1 187 ? 10.633 0.140 10.142 1.00 46.19 187 GLY A CA 1
ATOM 1402 C C . GLY A 1 187 ? 9.177 0.208 10.587 1.00 46.19 187 GLY A C 1
ATOM 1403 O O . GLY A 1 187 ? 8.591 -0.820 10.913 1.00 46.19 187 GLY A O 1
ATOM 1404 N N . SER A 1 188 ? 8.554 1.389 10.477 1.00 45.91 188 SER A N 1
ATOM 1405 C CA . SER A 1 188 ? 7.165 1.557 10.903 1.00 45.91 188 SER A CA 1
ATOM 1406 C C . SER A 1 188 ? 6.213 0.646 10.127 1.00 45.91 188 SER A C 1
ATOM 1408 O O . SER A 1 188 ? 5.470 -0.085 10.755 1.00 45.91 188 SER A O 1
ATOM 1410 N N . VAL A 1 189 ? 6.273 0.561 8.795 1.00 51.09 189 VAL A N 1
ATOM 1411 C CA . VAL A 1 189 ? 5.300 -0.226 8.010 1.00 51.09 189 VAL A CA 1
ATOM 1412 C C . VAL A 1 189 ? 5.540 -1.735 8.074 1.00 51.09 189 VAL A C 1
ATOM 1414 O O . VAL A 1 189 ? 4.587 -2.504 8.190 1.00 51.09 189 VAL A O 1
ATOM 1417 N N . GLY A 1 190 ? 6.795 -2.192 8.024 1.00 49.44 190 GLY A N 1
ATOM 1418 C CA . GLY A 1 190 ? 7.112 -3.624 8.053 1.00 49.44 190 GLY A CA 1
ATOM 1419 C C . GLY A 1 190 ? 6.728 -4.309 9.366 1.00 49.44 190 GLY A C 1
ATOM 1420 O O . GLY A 1 190 ? 6.345 -5.484 9.349 1.00 49.44 190 GLY A O 1
ATOM 1421 N N . GLN A 1 191 ? 6.816 -3.576 10.478 1.00 49.72 191 GLN A N 1
ATOM 1422 C CA . GLN A 1 191 ? 6.430 -4.039 11.811 1.00 49.72 191 GLN A CA 1
ATOM 1423 C C . GLN A 1 191 ? 4.960 -3.731 12.106 1.00 49.72 191 GLN A C 1
ATOM 1425 O O . GLN A 1 191 ? 4.265 -4.621 12.588 1.00 49.72 191 GLN A O 1
ATOM 1430 N N . TYR A 1 192 ? 4.436 -2.569 11.694 1.00 49.06 192 TYR A N 1
ATOM 1431 C CA . TYR A 1 192 ? 3.002 -2.274 11.783 1.00 49.06 192 TYR A CA 1
ATOM 1432 C C . TYR A 1 192 ? 2.180 -3.354 11.085 1.00 49.06 192 TYR A C 1
ATOM 1434 O O . TYR A 1 192 ? 1.258 -3.870 11.682 1.00 49.06 192 TYR A O 1
ATOM 1442 N N . MET A 1 193 ? 2.567 -3.835 9.901 1.00 51.88 193 MET A N 1
ATOM 1443 C CA . MET A 1 193 ? 1.835 -4.915 9.217 1.00 51.88 193 MET A CA 1
ATOM 1444 C C . MET A 1 193 ? 1.974 -6.304 9.867 1.00 51.88 193 MET A C 1
ATOM 1446 O O . MET A 1 193 ? 1.167 -7.180 9.570 1.00 51.88 193 MET A O 1
ATOM 1450 N N . GLN A 1 194 ? 2.984 -6.539 10.715 1.00 48.12 194 GLN A N 1
ATOM 1451 C CA . GLN A 1 194 ? 3.089 -7.780 11.501 1.00 48.12 194 GLN A CA 1
ATOM 1452 C C . GLN A 1 194 ? 2.185 -7.751 12.732 1.00 48.12 194 GLN A C 1
ATOM 1454 O O . GLN A 1 194 ? 1.621 -8.782 13.080 1.00 48.12 194 GLN A O 1
ATOM 1459 N N . TYR A 1 195 ? 2.041 -6.585 13.363 1.00 45.66 195 TYR A N 1
ATOM 1460 C CA . TYR A 1 195 ? 1.178 -6.408 14.531 1.00 45.66 195 TYR A CA 1
ATOM 1461 C C . TYR A 1 195 ? -0.256 -6.080 14.155 1.00 45.66 195 TYR A C 1
ATOM 1463 O O . TYR A 1 195 ? -1.172 -6.373 14.901 1.00 45.66 195 TYR A O 1
ATOM 1471 N N . ALA A 1 196 ? -0.489 -5.496 12.988 1.00 48.53 196 ALA A N 1
ATOM 1472 C CA . ALA A 1 196 ? -1.789 -4.940 12.706 1.00 48.53 196 ALA A CA 1
ATOM 1473 C C . ALA A 1 196 ? -2.852 -5.999 12.447 1.00 48.53 196 ALA A C 1
ATOM 1475 O O . ALA A 1 196 ? -3.999 -5.749 12.774 1.00 48.53 196 ALA A O 1
ATOM 1476 N N . THR A 1 197 ? -2.506 -7.234 12.070 1.00 47.59 197 THR A N 1
ATOM 1477 C CA . THR A 1 197 ? -3.490 -8.329 12.096 1.00 47.59 197 THR A CA 1
ATOM 1478 C C . THR A 1 197 ? -4.074 -8.618 13.476 1.00 47.59 197 THR A C 1
ATOM 1480 O O . THR A 1 197 ? -5.078 -9.319 13.543 1.00 47.59 197 THR A O 1
ATOM 1483 N N . SER A 1 198 ? -3.501 -8.080 14.561 1.00 45.91 198 SER A N 1
ATOM 1484 C CA . SER A 1 198 ? -4.076 -8.165 15.898 1.00 45.91 198 SER A CA 1
ATOM 1485 C C . SER A 1 198 ? -5.021 -7.044 16.293 1.00 45.91 198 SER A C 1
ATOM 1487 O O . SER A 1 198 ? -5.575 -7.159 17.366 1.00 45.91 198 SER A O 1
ATOM 1489 N N . SER A 1 199 ? -5.367 -6.061 15.458 1.00 43.56 199 SER A N 1
ATOM 1490 C CA . SER A 1 199 ? -6.446 -5.099 15.775 1.00 43.56 199 SER A CA 1
ATOM 1491 C C . SER A 1 199 ? -7.753 -5.448 15.049 1.00 43.56 199 SER A C 1
ATOM 1493 O O . SER A 1 199 ? -7.695 -5.865 13.893 1.00 43.56 199 SER A O 1
ATOM 1495 N N . PRO A 1 200 ? -8.944 -5.255 15.661 1.00 49.34 200 PRO A N 1
ATOM 1496 C CA . PRO A 1 200 ? -10.213 -5.466 14.964 1.00 49.34 200 PRO A CA 1
ATOM 1497 C C . PRO A 1 200 ? -10.412 -4.430 13.851 1.00 49.34 200 PRO A C 1
ATOM 1499 O O . PRO A 1 200 ? -11.110 -4.694 12.871 1.00 49.34 200 PRO A O 1
ATOM 1502 N N . ASP A 1 201 ? -9.775 -3.262 13.958 1.00 46.59 201 ASP A N 1
ATOM 1503 C CA . ASP A 1 201 ? -9.811 -2.190 12.959 1.00 46.59 201 ASP A CA 1
ATOM 1504 C C . ASP A 1 201 ? -9.029 -2.565 11.702 1.00 46.59 201 ASP A C 1
ATOM 1506 O O . ASP A 1 201 ? -9.314 -2.056 10.619 1.00 46.59 201 ASP A O 1
ATOM 1510 N N . PHE A 1 202 ? -8.123 -3.535 11.827 1.00 48.97 202 PHE A N 1
ATOM 1511 C CA . PHE A 1 202 ? -7.329 -4.071 10.743 1.00 48.97 202 PHE A CA 1
ATOM 1512 C C . PHE A 1 202 ? -7.923 -5.377 10.229 1.00 48.97 202 PHE A C 1
ATOM 1514 O O . PHE A 1 202 ? -7.961 -6.395 10.912 1.00 48.97 202 PHE A O 1
ATOM 1521 N N . GLN A 1 203 ? -8.391 -5.365 8.986 1.00 51.19 203 GLN A N 1
ATOM 1522 C CA . GLN A 1 203 ? -8.778 -6.598 8.308 1.00 51.19 203 GLN A CA 1
ATOM 1523 C C . GLN A 1 203 ? -7.818 -6.892 7.173 1.00 51.19 203 GLN A C 1
ATOM 1525 O O . GLN A 1 203 ? -7.562 -6.034 6.327 1.00 51.19 203 GLN A O 1
ATOM 1530 N N . ASP A 1 204 ? -7.327 -8.126 7.178 1.00 54.31 204 ASP A N 1
ATOM 1531 C CA . ASP A 1 204 ? -6.627 -8.736 6.065 1.00 54.31 204 ASP A CA 1
ATOM 1532 C C . ASP A 1 204 ? -7.610 -9.035 4.935 1.00 54.31 204 ASP A C 1
ATOM 1534 O O . ASP A 1 204 ? -8.718 -9.536 5.146 1.00 54.31 204 ASP A O 1
ATOM 1538 N N . ILE A 1 205 ? -7.209 -8.675 3.725 1.00 54.66 205 ILE A N 1
ATOM 1539 C CA . ILE A 1 205 ? -7.967 -8.937 2.515 1.00 54.66 205 ILE A CA 1
ATOM 1540 C C . ILE A 1 205 ? -6.962 -9.421 1.490 1.00 54.66 205 ILE A C 1
ATOM 1542 O O . ILE A 1 205 ? -6.133 -8.657 0.981 1.00 54.66 205 ILE A O 1
ATOM 1546 N N . GLU A 1 206 ? -7.052 -10.707 1.184 1.00 50.00 206 GLU A N 1
ATOM 1547 C CA . GLU A 1 206 ? -6.449 -11.249 -0.018 1.00 50.00 206 GLU A CA 1
ATOM 1548 C C . GLU A 1 206 ? -7.153 -10.589 -1.209 1.00 50.00 206 GLU A C 1
ATOM 1550 O O . GLU A 1 206 ? -8.367 -10.721 -1.388 1.00 50.00 206 GLU A O 1
ATOM 1555 N N . SER A 1 207 ? -6.425 -9.756 -1.958 1.00 45.59 207 SER A N 1
ATOM 1556 C CA . SER A 1 207 ? -7.009 -9.112 -3.130 1.00 45.59 207 SER A CA 1
ATOM 1557 C C . SER A 1 207 ? -7.080 -10.129 -4.269 1.00 45.59 207 SER A C 1
ATOM 1559 O O . SER A 1 207 ? -6.194 -10.970 -4.409 1.00 45.59 207 SER A O 1
ATOM 1561 N N . ALA A 1 208 ? -8.130 -10.034 -5.085 1.00 36.28 208 ALA A N 1
ATOM 1562 C CA . ALA A 1 208 ? -8.504 -10.974 -6.146 1.00 36.28 208 ALA A CA 1
ATOM 1563 C C . ALA A 1 208 ? -7.542 -11.034 -7.361 1.00 36.28 208 ALA A C 1
ATOM 1565 O O . ALA A 1 208 ? -7.970 -11.324 -8.473 1.00 36.28 208 ALA A O 1
ATOM 1566 N N . TYR A 1 209 ? -6.255 -10.745 -7.166 1.00 36.88 209 TYR A N 1
ATOM 1567 C CA . TYR A 1 209 ? -5.192 -10.907 -8.156 1.00 36.88 209 TYR A CA 1
ATOM 1568 C C . TYR A 1 209 ? -4.338 -12.135 -7.804 1.00 36.88 209 TYR A C 1
ATOM 1570 O O . TYR A 1 209 ? -3.166 -11.989 -7.456 1.00 36.88 209 TYR A O 1
ATOM 1578 N N . ASN A 1 210 ? -4.960 -13.316 -7.855 1.00 36.00 210 ASN A N 1
ATOM 1579 C CA . ASN A 1 210 ? -4.301 -14.624 -7.926 1.00 36.00 210 ASN A CA 1
ATOM 1580 C C . ASN A 1 210 ? -4.794 -15.340 -9.185 1.00 36.00 210 ASN A C 1
ATOM 1582 O O . ASN A 1 210 ? -6.031 -15.369 -9.379 1.00 36.00 210 ASN A O 1
#

Secondary structure (DSSP, 8-state):
---------PPP-----HHHHHHHHHHHHHHHHHTS--TTB-SSS-EEEETTEE--TTSSGGGS----SEEEEEEETTTTEEEEEEEETTSSS-EEEEEEEEPPTT-TTSB-EEEEE---TTSTT--HHHHHHHHTT---PPPPTT-PPPHHHHHHHHHHHHHHS------S-S---------HHHHHHHHHHHHGGGSTTEEEE--S--

Foldseek 3Di:
DDDDDDDPPDQDQQPQDPVLQVVVLVQCVVLLQVLAARPFADPPQEWEEELPHTDDRCDDSSNDHAQFPFKKWKFARSQQKIKIWTWGLVDPFTWTKIKIWHDDSVGSNHTRYMYMYTDGPVPPPDHSVVVSVVPVVDDLPQDDPPQADDPVVLQVQLVVQVVPPPPPPPPPDDDDDDDPDPRPCCSNRVSSVVRVSRHPSMDMDRDPSD

pLDDT: mean 72.54, std 20.96, range [30.55, 94.88]